Protein AF-A0A843IWW7-F1 (afdb_monomer_lite)

Foldseek 3Di:
DQDADEDDLVLLLVLLLVQCLVPQKDWALVRSQVSSQCSSPVPDPGRHHDDSLSSQQSCQVVVQWQKDFDWDWDQPDADQADPRHRHGWDFDWDADPVRDIDGAKTADPRRGQIDGNTTHHTDGMMTGGDPVSLVVVLVVVLVVLVVVLVVLVVVLVVLQVVCVVHPCNVVSVVVSVVSCCQACNPPDCNRSNNVNVCSVVVDPDGQVNPPPRDPVRNPDPDD

pLDDT: mean 83.29, std 12.6, range [39.22, 97.0]

Radius of gyration: 26.24 Å; chains: 1; bounding box: 63×47×81 Å

Secondary structure (DSSP, 8-state):
----B---HHHHHHHHHHHHHHHSEE--HHHHHHHHHHHHTTT-SS-B---HHHHHHHHHHTT-EEEEEEEEE--S---SB-TTT--B-EEEEEE-TTS-EEEEEEE-TTT--EEESSEEEEEEEEEEE-HHHHHHHHHHHHHHHHHHHHHHHHHHHHHHHHHTT-TTHHHHHHHHHHHHHHHH-SS-TTSHHHHHHHHHHT-SS-GGG-TT--GGGTT----

Structure (mmCIF, N/CA/C/O backbone):
data_AF-A0A843IWW7-F1
#
_entry.id   AF-A0A843IWW7-F1
#
loop_
_atom_site.group_PDB
_atom_site.id
_atom_site.type_symbol
_atom_site.label_atom_id
_atom_site.label_alt_id
_atom_site.label_comp_id
_atom_site.label_asym_id
_atom_site.label_entity_id
_atom_site.label_seq_id
_atom_site.pdbx_PDB_ins_code
_atom_site.Cartn_x
_atom_site.Cartn_y
_atom_site.Cartn_z
_atom_site.occupancy
_atom_site.B_iso_or_equiv
_atom_site.auth_seq_id
_atom_site.auth_comp_id
_atom_site.auth_asym_id
_atom_site.auth_atom_id
_atom_site.pdbx_PDB_model_num
ATOM 1 N N . MET A 1 1 ? -9.406 31.160 -5.723 1.00 49.69 1 MET A N 1
ATOM 2 C CA . MET A 1 1 ? -9.675 29.780 -5.273 1.00 49.69 1 MET A CA 1
ATOM 3 C C . MET A 1 1 ? -9.083 28.865 -6.319 1.00 49.69 1 MET A C 1
ATOM 5 O O . MET A 1 1 ? -9.608 28.840 -7.423 1.00 49.69 1 MET A O 1
ATOM 9 N N . GLU A 1 2 ? -7.959 28.216 -6.023 1.00 59.75 2 GLU A N 1
ATOM 10 C CA . GLU A 1 2 ? -7.418 27.185 -6.914 1.00 59.75 2 GLU A CA 1
ATOM 11 C C . GLU A 1 2 ? -8.440 26.053 -7.031 1.00 59.75 2 GLU A C 1
ATOM 13 O O . GLU A 1 2 ? -8.940 25.539 -6.025 1.00 59.75 2 GLU A O 1
ATOM 18 N N . VAL A 1 3 ? -8.814 25.733 -8.265 1.00 78.19 3 VAL A N 1
ATOM 19 C CA . VAL A 1 3 ? -9.756 24.658 -8.565 1.00 78.19 3 VAL A CA 1
ATOM 20 C C . VAL A 1 3 ? -8.981 23.355 -8.433 1.00 78.19 3 VAL A C 1
ATOM 22 O O . VAL A 1 3 ? -8.144 23.049 -9.274 1.00 78.19 3 VAL A O 1
ATOM 25 N N . TYR A 1 4 ? -9.211 22.619 -7.347 1.00 81.25 4 TYR A N 1
ATOM 26 C CA . TYR A 1 4 ? -8.632 21.291 -7.178 1.00 81.25 4 TYR A CA 1
ATOM 27 C C . TYR A 1 4 ? -9.533 20.242 -7.822 1.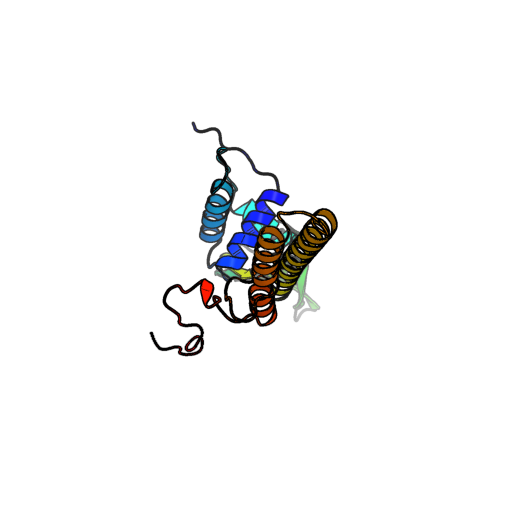00 81.25 4 TYR A C 1
ATOM 29 O O . TYR A 1 4 ? -10.762 20.345 -7.800 1.00 81.25 4 TYR A O 1
ATOM 37 N N . HIS A 1 5 ? -8.908 19.207 -8.367 1.00 86.88 5 HIS A N 1
ATOM 38 C CA . HIS A 1 5 ? -9.600 18.079 -8.962 1.00 86.88 5 HIS A CA 1
ATOM 39 C C . HIS A 1 5 ? -9.682 16.919 -7.971 1.00 86.88 5 HIS A C 1
ATOM 41 O O . HIS A 1 5 ? -8.799 16.706 -7.134 1.00 86.88 5 HIS A O 1
ATOM 47 N N . ILE A 1 6 ? -10.773 16.163 -8.064 1.00 89.62 6 ILE A N 1
ATOM 48 C CA . ILE A 1 6 ? -10.959 14.931 -7.305 1.00 89.62 6 ILE A CA 1
ATOM 49 C C . ILE A 1 6 ? -10.371 13.800 -8.160 1.00 89.62 6 ILE A C 1
ATOM 51 O O . ILE A 1 6 ? -10.910 13.538 -9.235 1.00 89.62 6 ILE A O 1
ATOM 55 N N . PRO A 1 7 ? -9.273 13.150 -7.732 1.00 90.69 7 PRO A N 1
ATOM 56 C CA . PRO A 1 7 ? -8.667 12.067 -8.501 1.00 90.69 7 PRO A CA 1
ATOM 57 C C . PRO A 1 7 ? -9.568 10.829 -8.508 1.00 90.69 7 PRO A C 1
ATOM 59 O O . PRO A 1 7 ? -10.379 10.649 -7.593 1.00 90.69 7 PRO A O 1
ATOM 62 N N . ASP A 1 8 ? -9.401 9.971 -9.512 1.00 92.81 8 ASP A N 1
ATOM 63 C CA . ASP A 1 8 ? -10.047 8.657 -9.578 1.00 92.81 8 ASP A CA 1
ATOM 64 C C . ASP A 1 8 ? -9.505 7.692 -8.505 1.00 92.81 8 ASP A C 1
ATOM 66 O O . ASP A 1 8 ? -8.380 7.850 -8.030 1.00 92.81 8 ASP A O 1
ATOM 70 N N . ASP A 1 9 ? -10.306 6.702 -8.103 1.00 93.19 9 ASP A N 1
ATOM 71 C CA . ASP A 1 9 ? -9.931 5.749 -7.052 1.00 93.19 9 ASP A CA 1
ATOM 72 C C . ASP A 1 9 ? -8.672 4.944 -7.408 1.00 93.19 9 ASP A C 1
ATOM 74 O O . ASP A 1 9 ? -7.820 4.763 -6.536 1.00 93.19 9 ASP A O 1
ATOM 78 N N . GLU A 1 10 ? -8.508 4.502 -8.661 1.00 90.94 10 GLU A N 1
ATOM 79 C CA . GLU A 1 10 ? -7.328 3.721 -9.068 1.00 90.94 10 GLU A CA 1
ATOM 80 C C . GLU A 1 10 ? -6.048 4.567 -8.997 1.00 90.94 10 GLU A C 1
ATOM 82 O O . GLU A 1 10 ? -5.034 4.123 -8.460 1.00 90.94 10 GLU A O 1
ATOM 87 N N . LEU A 1 11 ? -6.122 5.839 -9.403 1.00 91.06 11 LEU A N 1
ATOM 88 C CA . LEU A 1 11 ? -4.999 6.775 -9.289 1.00 91.06 11 LEU A CA 1
ATOM 89 C C . LEU A 1 11 ? -4.581 6.991 -7.823 1.00 91.06 11 LEU A C 1
ATOM 91 O O . LEU A 1 11 ? -3.392 7.059 -7.505 1.00 91.06 11 LEU A O 1
ATOM 95 N N . VAL A 1 12 ? -5.551 7.082 -6.909 1.00 94.75 12 VAL A N 1
ATOM 96 C CA . VAL A 1 12 ? -5.274 7.210 -5.469 1.00 94.75 12 VAL A CA 1
ATOM 97 C C . VAL A 1 12 ? -4.661 5.926 -4.908 1.00 94.75 12 VAL A C 1
ATOM 99 O O . VAL A 1 12 ? -3.735 5.999 -4.101 1.00 94.75 12 VAL A O 1
ATOM 102 N N . VAL A 1 13 ? -5.141 4.756 -5.330 1.00 93.50 13 VAL A N 1
ATOM 103 C CA . VAL A 1 13 ? -4.603 3.446 -4.924 1.00 93.50 13 VAL A CA 1
ATOM 104 C C . VAL A 1 13 ? -3.148 3.277 -5.362 1.00 93.50 13 VAL A C 1
ATOM 106 O O . VAL A 1 13 ? -2.323 2.799 -4.571 1.00 93.50 13 VAL A O 1
ATOM 109 N N . ASP A 1 14 ? -2.811 3.710 -6.574 1.00 89.56 14 ASP A N 1
ATOM 110 C CA . ASP A 1 14 ? -1.439 3.699 -7.078 1.00 89.56 14 ASP A CA 1
ATOM 111 C C . ASP A 1 14 ? -0.538 4.623 -6.252 1.00 89.56 14 ASP A C 1
ATOM 113 O O . ASP A 1 14 ? 0.517 4.195 -5.774 1.00 89.56 14 ASP A O 1
ATOM 117 N N . ALA A 1 15 ? -0.985 5.854 -5.983 1.00 92.75 15 ALA A N 1
ATOM 118 C CA . ALA A 1 15 ? -0.248 6.795 -5.142 1.00 92.75 15 ALA A CA 1
ATOM 119 C C . ALA A 1 15 ? -0.028 6.256 -3.715 1.00 92.75 15 ALA A C 1
ATOM 121 O O . ALA A 1 15 ? 1.089 6.311 -3.197 1.00 92.75 15 ALA A O 1
ATOM 122 N N . ILE A 1 16 ? -1.057 5.666 -3.090 1.00 93.62 16 ILE A N 1
ATOM 123 C CA . ILE A 1 16 ? -0.943 5.012 -1.774 1.00 93.62 16 ILE A CA 1
ATOM 124 C C . ILE A 1 16 ? 0.085 3.879 -1.820 1.00 93.62 16 ILE A C 1
ATOM 126 O O . ILE A 1 16 ? 0.927 3.775 -0.927 1.00 93.62 16 ILE A O 1
ATOM 130 N N . SER A 1 17 ? 0.042 3.040 -2.857 1.00 90.38 17 SER A N 1
ATOM 131 C CA . SER A 1 17 ? 0.969 1.914 -3.006 1.00 90.38 17 SER A CA 1
ATOM 132 C C . SER A 1 17 ? 2.417 2.396 -3.092 1.00 90.38 17 SER A C 1
ATOM 134 O O . SER A 1 17 ? 3.291 1.845 -2.424 1.00 90.38 17 SER A O 1
ATOM 136 N N . VAL A 1 18 ? 2.674 3.460 -3.858 1.00 88.56 18 VAL A N 1
ATOM 137 C CA . VAL A 1 18 ? 4.009 4.061 -3.973 1.00 88.56 18 VAL A CA 1
ATOM 138 C C . VAL A 1 18 ? 4.487 4.628 -2.636 1.00 88.56 18 VAL A C 1
ATOM 140 O O . VAL A 1 18 ? 5.635 4.393 -2.254 1.00 88.56 18 VAL A O 1
ATOM 143 N N . VAL A 1 19 ? 3.627 5.344 -1.907 1.00 92.38 19 VAL A N 1
ATOM 144 C CA . VAL A 1 19 ? 3.964 5.909 -0.592 1.00 92.38 19 VAL A CA 1
ATOM 145 C C . VAL A 1 19 ? 4.310 4.806 0.407 1.00 92.38 19 VAL A C 1
ATOM 147 O O . VAL A 1 19 ? 5.390 4.839 0.994 1.00 92.38 19 VAL A O 1
ATOM 150 N N . LEU A 1 20 ? 3.450 3.793 0.545 1.00 90.06 20 LEU A N 1
ATOM 151 C CA . LEU A 1 20 ? 3.654 2.689 1.489 1.00 90.06 20 LEU A CA 1
ATOM 152 C C . LEU A 1 20 ? 4.904 1.860 1.168 1.00 90.06 20 LEU A C 1
ATOM 154 O O . LEU A 1 20 ? 5.563 1.369 2.080 1.00 90.06 20 LEU A O 1
ATOM 158 N N . LEU A 1 21 ? 5.262 1.715 -0.113 1.00 84.38 21 LEU A N 1
ATOM 159 C CA . LEU A 1 21 ? 6.513 1.065 -0.515 1.00 84.38 21 LEU A CA 1
ATOM 160 C C . LEU A 1 21 ? 7.750 1.841 -0.060 1.00 84.38 21 LEU A C 1
ATOM 162 O O . LEU A 1 21 ? 8.752 1.225 0.299 1.00 84.38 21 LEU A O 1
ATOM 166 N N . LYS A 1 22 ? 7.697 3.177 -0.117 1.00 84.81 22 LYS A N 1
ATOM 167 C CA . LYS A 1 22 ? 8.817 4.047 0.262 1.00 84.81 22 LYS A CA 1
ATOM 168 C C . LYS A 1 22 ? 8.995 4.082 1.780 1.00 84.81 22 LYS A C 1
ATOM 170 O O . LYS A 1 22 ? 10.115 3.923 2.255 1.00 84.81 22 LYS A O 1
ATOM 175 N N . SER A 1 23 ? 7.911 4.274 2.532 1.00 85.38 23 SER A N 1
ATOM 176 C CA . SER A 1 23 ? 7.973 4.464 3.987 1.00 85.38 23 SER A CA 1
ATOM 177 C C . SER A 1 23 ? 7.946 3.162 4.793 1.00 85.38 23 SER A C 1
ATOM 179 O O . SER A 1 23 ? 8.489 3.126 5.894 1.00 85.38 23 SER A O 1
ATOM 181 N N . LYS A 1 24 ? 7.369 2.077 4.251 1.00 85.44 24 LYS A N 1
ATOM 182 C CA . LYS A 1 24 ? 7.104 0.772 4.902 1.00 85.44 24 LYS A CA 1
ATOM 183 C C . LYS A 1 24 ? 6.118 0.825 6.079 1.00 85.44 24 LYS A C 1
ATOM 185 O O . LYS A 1 24 ? 5.249 -0.042 6.159 1.00 85.44 24 LYS A O 1
ATOM 190 N N . SER A 1 25 ? 6.231 1.827 6.948 1.00 90.50 25 SER A N 1
ATOM 191 C CA . SER A 1 25 ? 5.266 2.188 7.991 1.00 90.50 25 SER A CA 1
ATOM 192 C C . SER A 1 25 ? 4.933 3.678 7.899 1.00 90.50 25 SER A C 1
ATOM 194 O O . SER A 1 25 ? 5.780 4.482 7.508 1.00 90.50 25 SER A O 1
ATOM 196 N N . VAL A 1 26 ? 3.703 4.051 8.248 1.00 94.81 26 VAL A N 1
ATOM 197 C CA . VAL A 1 26 ? 3.276 5.444 8.427 1.00 94.81 26 VAL A CA 1
ATOM 198 C C . VAL A 1 26 ? 2.504 5.556 9.734 1.00 94.81 26 VAL A C 1
ATOM 200 O O . VAL A 1 26 ? 1.525 4.841 9.943 1.00 94.81 26 VAL A O 1
ATOM 203 N N . GLU A 1 27 ? 2.922 6.469 10.607 1.00 92.75 27 GLU A N 1
ATOM 204 C CA . GLU A 1 27 ? 2.489 6.514 12.008 1.00 92.75 27 GLU A CA 1
ATOM 205 C C . GLU A 1 27 ? 1.217 7.337 12.230 1.00 92.75 27 GLU A C 1
ATOM 207 O O . GLU A 1 27 ? 0.710 7.423 13.348 1.00 92.75 27 GLU A O 1
ATOM 212 N N . SER A 1 28 ? 0.684 7.986 11.195 1.00 94.69 28 SER A N 1
ATOM 213 C CA . SER A 1 28 ? -0.590 8.684 11.322 1.00 94.69 28 SER A CA 1
ATOM 214 C C . SER A 1 28 ? -1.386 8.752 10.026 1.00 94.69 28 SER A C 1
ATOM 216 O O . SER A 1 28 ? -0.860 8.759 8.913 1.00 94.69 28 SER A O 1
ATOM 218 N N . GLN A 1 29 ? -2.702 8.894 10.185 1.00 94.81 29 GLN A N 1
ATOM 219 C CA . GLN A 1 29 ? -3.622 9.178 9.086 1.00 94.81 29 GLN A CA 1
ATOM 220 C C . GLN A 1 29 ? -3.247 10.443 8.310 1.00 94.81 29 GLN A C 1
ATOM 222 O O . GLN A 1 29 ? -3.334 10.470 7.078 1.00 94.81 29 GLN A O 1
ATOM 227 N N . ARG A 1 30 ? -2.887 11.497 9.042 1.00 95.75 30 ARG A N 1
ATOM 228 C CA . ARG A 1 30 ? -2.570 12.799 8.469 1.00 95.75 30 ARG A CA 1
ATOM 229 C C . ARG A 1 30 ? -1.312 12.710 7.616 1.00 95.75 30 ARG A C 1
ATOM 231 O O . ARG A 1 30 ? -1.351 13.088 6.452 1.00 95.75 30 ARG A O 1
ATOM 238 N N . GLU A 1 31 ? -0.257 12.117 8.166 1.00 95.94 31 GLU A N 1
ATOM 239 C CA . GLU A 1 31 ? 1.008 11.890 7.465 1.00 95.94 31 GLU A CA 1
ATOM 240 C C . GLU A 1 31 ? 0.803 11.078 6.182 1.00 95.94 31 GLU A C 1
ATOM 242 O O . GLU A 1 31 ? 1.241 11.499 5.113 1.00 95.94 31 GLU A O 1
ATOM 247 N N . LEU A 1 32 ? 0.052 9.969 6.242 1.00 96.44 32 LEU A N 1
ATOM 248 C CA . LEU A 1 32 ? -0.239 9.172 5.046 1.00 96.44 32 LEU A CA 1
ATOM 249 C C . LEU A 1 32 ? -0.940 10.014 3.974 1.00 96.44 32 LEU A C 1
ATOM 251 O O . LEU A 1 32 ? -0.632 9.913 2.791 1.00 96.44 32 LEU A O 1
ATOM 255 N N . THR A 1 33 ? -1.876 10.863 4.385 1.00 97.00 33 THR A N 1
ATOM 256 C CA . THR A 1 33 ? -2.656 11.700 3.466 1.00 97.00 33 THR A CA 1
ATOM 257 C C . THR A 1 33 ? -1.811 12.817 2.856 1.00 97.00 33 THR A C 1
ATOM 259 O O . THR A 1 33 ? -1.955 13.117 1.672 1.00 97.00 33 THR A O 1
ATOM 262 N N . GLU A 1 34 ? -0.915 13.422 3.632 1.00 96.06 34 GLU A N 1
ATOM 263 C CA . GLU A 1 34 ? 0.038 14.428 3.154 1.00 96.06 34 GLU A CA 1
ATOM 264 C C . GLU A 1 34 ? 1.000 13.821 2.123 1.00 96.06 34 GLU A C 1
ATOM 266 O O . GLU A 1 34 ? 1.155 14.373 1.034 1.00 96.06 34 GLU A O 1
ATOM 271 N N . LEU A 1 35 ? 1.553 12.636 2.405 1.00 96.06 35 LEU A N 1
ATOM 272 C CA . LEU A 1 35 ? 2.427 11.911 1.479 1.00 96.06 35 LEU A CA 1
ATOM 273 C C . LEU A 1 35 ? 1.705 11.498 0.189 1.00 96.06 35 LEU A C 1
ATOM 275 O O . LEU A 1 35 ? 2.264 11.631 -0.897 1.00 96.06 35 LEU A O 1
ATOM 279 N N . VAL A 1 36 ? 0.458 11.030 0.284 1.00 96.00 36 VAL A N 1
ATOM 280 C CA . VAL A 1 36 ? -0.350 10.658 -0.891 1.00 96.00 36 VAL A CA 1
ATOM 281 C C . VAL A 1 36 ? -0.663 11.877 -1.752 1.00 96.00 36 VAL A C 1
ATOM 283 O O . VAL A 1 36 ? -0.518 11.814 -2.969 1.00 96.00 36 VAL A O 1
ATOM 286 N N . ASN A 1 37 ? -1.049 13.003 -1.145 1.00 94.94 37 ASN A N 1
ATOM 287 C CA . ASN A 1 37 ? -1.272 14.238 -1.895 1.00 94.94 37 ASN A CA 1
ATOM 288 C C . ASN A 1 37 ? 0.026 14.742 -2.546 1.00 94.94 37 ASN A C 1
ATOM 290 O O . ASN A 1 37 ? -0.016 15.208 -3.682 1.00 94.94 37 ASN A O 1
ATOM 294 N N . LEU A 1 38 ? 1.177 14.614 -1.878 1.00 94.12 38 LEU A N 1
ATOM 295 C CA . LEU A 1 38 ? 2.472 14.949 -2.474 1.00 94.12 38 LEU A CA 1
ATOM 296 C C . LEU A 1 38 ? 2.782 14.061 -3.689 1.00 94.12 38 LEU A C 1
ATOM 298 O O . LEU A 1 38 ? 3.234 14.566 -4.713 1.00 94.12 38 LEU A O 1
ATOM 302 N N . GLU A 1 39 ? 2.523 12.754 -3.596 1.00 93.00 39 GLU A N 1
ATOM 303 C CA . GLU A 1 39 ? 2.767 11.818 -4.698 1.00 93.00 39 GLU A CA 1
ATOM 304 C C . GLU A 1 39 ? 1.839 12.082 -5.895 1.00 93.00 39 GLU A C 1
ATOM 306 O O . GLU A 1 39 ? 2.312 12.121 -7.028 1.00 93.00 39 GLU A O 1
ATOM 311 N N . LEU A 1 40 ? 0.548 12.347 -5.661 1.00 92.56 40 LEU A N 1
ATOM 312 C CA . LEU A 1 40 ? -0.429 12.656 -6.720 1.00 92.56 40 LEU A CA 1
ATOM 313 C C . LEU A 1 40 ? -0.064 13.909 -7.532 1.00 92.56 40 LEU A C 1
ATOM 315 O O . LEU A 1 40 ? -0.335 13.979 -8.732 1.00 92.56 40 LEU A O 1
ATOM 319 N N . ASN A 1 41 ? 0.553 14.893 -6.878 1.00 91.69 41 ASN A N 1
ATOM 320 C CA . ASN A 1 41 ? 0.919 16.173 -7.483 1.00 91.69 41 ASN A CA 1
ATOM 321 C C . ASN A 1 41 ? 2.375 16.219 -7.977 1.00 91.69 41 ASN A C 1
ATOM 323 O O . ASN A 1 41 ? 2.826 17.255 -8.452 1.00 91.69 41 ASN A O 1
ATOM 327 N N . ARG A 1 42 ? 3.133 15.118 -7.878 1.00 87.31 42 ARG A N 1
ATOM 328 C CA . ARG A 1 42 ? 4.565 15.106 -8.215 1.00 87.31 42 ARG A CA 1
ATOM 329 C C . ARG A 1 42 ? 4.842 15.351 -9.703 1.00 87.31 42 ARG A C 1
ATOM 331 O O . ARG A 1 42 ? 5.822 16.011 -10.018 1.00 87.31 42 ARG A O 1
ATOM 338 N N . ASN A 1 43 ? 4.009 14.806 -10.590 1.00 79.00 43 ASN A N 1
ATOM 339 C CA . ASN A 1 43 ? 4.209 14.833 -12.047 1.00 79.00 43 ASN A CA 1
ATOM 340 C C . ASN A 1 43 ? 2.942 15.279 -12.800 1.00 79.00 43 ASN A C 1
ATOM 342 O O . ASN A 1 43 ? 2.701 14.835 -13.922 1.00 79.00 43 ASN A O 1
ATOM 346 N N . THR A 1 44 ? 2.107 16.105 -12.169 1.00 79.38 44 THR A N 1
ATOM 347 C CA . THR A 1 44 ? 0.816 16.513 -12.731 1.00 79.38 44 THR A CA 1
ATOM 348 C C . THR A 1 44 ? 0.673 18.026 -12.641 1.00 79.38 44 THR A C 1
ATOM 350 O O . THR A 1 44 ? 0.810 18.587 -11.559 1.00 79.38 44 THR A O 1
ATOM 353 N N . ASP A 1 45 ? 0.313 18.672 -13.750 1.00 78.44 45 ASP A N 1
ATOM 354 C CA . ASP A 1 45 ? -0.016 20.107 -13.774 1.00 78.44 45 ASP A CA 1
ATOM 355 C C . ASP A 1 45 ? -1.375 20.417 -13.117 1.00 78.44 45 ASP A C 1
ATOM 357 O O . ASP A 1 45 ? -1.704 21.567 -12.829 1.00 78.44 45 ASP A O 1
ATOM 361 N N . VAL A 1 46 ? -2.185 19.381 -12.882 1.00 83.88 46 VAL A N 1
ATOM 362 C CA . VAL A 1 46 ? -3.518 19.476 -12.289 1.00 83.88 46 VAL A CA 1
ATOM 363 C C . VAL A 1 46 ? -3.427 19.245 -10.775 1.00 83.88 46 VAL A C 1
ATOM 365 O O . VAL A 1 46 ? -3.019 18.156 -10.366 1.00 83.88 46 VAL A O 1
ATOM 368 N N . PRO A 1 47 ? -3.853 20.208 -9.932 1.00 88.19 47 PRO A N 1
ATOM 369 C CA . PRO A 1 47 ? -3.796 20.053 -8.485 1.00 88.19 47 PRO A CA 1
ATOM 370 C C . PRO A 1 47 ? -4.865 19.066 -7.999 1.00 88.19 47 PRO A C 1
ATOM 372 O O . PRO A 1 47 ? -6.068 19.343 -8.041 1.00 88.19 47 PRO A O 1
ATOM 375 N N . TYR A 1 48 ? -4.429 17.916 -7.494 1.00 92.50 48 TYR A N 1
ATOM 376 C CA . TYR A 1 48 ? -5.286 16.916 -6.864 1.00 92.50 48 TYR A CA 1
ATOM 377 C C . TYR A 1 48 ? -5.325 17.073 -5.347 1.00 92.50 48 TYR A C 1
ATOM 379 O O . TYR A 1 48 ? -4.322 17.394 -4.704 1.00 92.50 48 TYR A O 1
ATOM 387 N N . LYS A 1 49 ? -6.488 16.769 -4.758 1.00 93.56 49 LYS A N 1
ATOM 388 C CA . LYS A 1 49 ? -6.648 16.691 -3.304 1.00 93.56 49 LYS A CA 1
ATOM 389 C C . LYS A 1 49 ? -7.524 15.516 -2.893 1.00 93.56 49 LYS A C 1
ATOM 391 O O . LYS A 1 49 ? -8.629 15.333 -3.403 1.00 93.56 49 LYS A O 1
ATOM 396 N N . VAL A 1 50 ? -7.051 14.750 -1.915 1.00 95.00 50 VAL A N 1
ATOM 397 C CA . VAL A 1 50 ? -7.770 13.617 -1.322 1.00 95.00 50 VAL A CA 1
ATOM 398 C C . VAL A 1 50 ? -7.950 13.835 0.176 1.00 95.00 50 VAL A C 1
ATOM 400 O O . VAL A 1 50 ? -7.070 14.359 0.860 1.00 95.00 50 VAL A O 1
ATOM 403 N N . SER A 1 51 ? -9.117 13.436 0.687 1.00 95.12 51 SER A N 1
ATOM 404 C CA . SER A 1 51 ? -9.427 13.475 2.113 1.00 95.12 51 SER A CA 1
ATOM 405 C C . SER A 1 51 ? -8.824 12.288 2.863 1.00 95.12 51 SER A C 1
ATOM 407 O O . SER A 1 51 ? -8.726 11.179 2.336 1.00 95.12 51 SER A O 1
ATOM 409 N N . GLU A 1 52 ? -8.519 12.496 4.142 1.00 94.75 52 GLU A N 1
ATOM 410 C CA . GLU A 1 52 ? -8.021 11.442 5.031 1.00 94.75 52 GLU A CA 1
ATOM 411 C C . GLU A 1 52 ? -8.937 10.211 5.053 1.00 94.75 52 GLU A C 1
ATOM 413 O O . GLU A 1 52 ? -8.482 9.074 4.949 1.00 94.75 52 GLU A O 1
ATOM 418 N N . TYR A 1 53 ? -10.254 10.428 5.128 1.00 93.25 53 TYR A N 1
ATOM 419 C CA . TYR A 1 53 ? -11.229 9.340 5.108 1.00 93.25 53 TYR A CA 1
ATOM 420 C C . TYR A 1 53 ? -11.116 8.486 3.839 1.00 93.25 53 TYR A C 1
ATOM 422 O O . TYR A 1 53 ? -11.115 7.259 3.938 1.00 93.25 53 TYR A O 1
ATOM 430 N N . ARG A 1 54 ? -10.987 9.110 2.658 1.00 94.81 54 ARG A N 1
ATOM 431 C CA . ARG A 1 54 ? -10.894 8.386 1.382 1.00 94.81 54 ARG A CA 1
ATOM 432 C C . ARG A 1 54 ? -9.585 7.609 1.281 1.00 94.81 54 ARG A C 1
ATOM 434 O O . ARG A 1 54 ? -9.630 6.439 0.914 1.00 94.81 54 ARG A O 1
ATOM 441 N N . VAL A 1 55 ? -8.462 8.206 1.696 1.00 95.94 55 VAL A N 1
ATOM 442 C CA . VAL A 1 55 ? -7.171 7.500 1.790 1.00 95.94 55 VAL A CA 1
ATOM 443 C C . VAL A 1 55 ? -7.295 6.285 2.707 1.00 95.94 55 VAL A C 1
ATOM 445 O O . VAL A 1 55 ? -6.963 5.176 2.303 1.00 95.94 55 VAL A O 1
ATOM 448 N N . ARG A 1 56 ? -7.833 6.457 3.922 1.00 94.75 56 ARG A N 1
ATOM 449 C CA . ARG A 1 56 ? -8.010 5.351 4.877 1.00 94.75 56 ARG A CA 1
ATOM 450 C C . ARG A 1 56 ? -8.868 4.237 4.301 1.00 94.75 56 ARG A C 1
ATOM 452 O O . ARG A 1 56 ? -8.498 3.069 4.373 1.00 94.75 56 ARG A O 1
ATOM 459 N N . LYS A 1 57 ? -10.022 4.607 3.750 1.00 93.62 57 LYS A N 1
ATOM 460 C CA . LYS A 1 57 ? -11.002 3.667 3.221 1.00 93.62 57 LYS A CA 1
ATOM 461 C C . LYS A 1 57 ? -10.405 2.842 2.084 1.00 93.62 57 LYS A C 1
ATOM 463 O O . LYS A 1 57 ? -10.441 1.622 2.172 1.00 93.62 57 LYS A O 1
ATOM 468 N N . LEU A 1 58 ? -9.785 3.486 1.092 1.00 94.81 58 LEU A N 1
ATOM 469 C CA . LEU A 1 58 ? -9.154 2.795 -0.037 1.00 94.81 58 LEU A CA 1
ATOM 470 C C . LEU A 1 58 ? -7.996 1.898 0.409 1.00 94.81 58 LEU A C 1
ATOM 472 O O . LEU A 1 58 ? -7.909 0.758 -0.042 1.00 94.81 58 LEU A O 1
ATOM 476 N N . THR A 1 59 ? -7.162 2.360 1.346 1.00 93.94 59 THR A N 1
ATOM 477 C CA . THR A 1 59 ? -6.070 1.553 1.914 1.00 93.94 59 THR A CA 1
ATOM 478 C C . THR A 1 59 ? -6.579 0.252 2.535 1.00 93.94 59 THR A C 1
ATOM 480 O O . THR A 1 59 ? -5.979 -0.803 2.321 1.00 93.94 59 THR A O 1
ATOM 483 N N . ILE A 1 60 ? -7.686 0.306 3.284 1.00 92.56 60 ILE A N 1
ATOM 484 C CA . ILE A 1 60 ? -8.272 -0.869 3.941 1.00 92.56 60 ILE A CA 1
ATOM 485 C C . ILE A 1 60 ? -9.034 -1.734 2.927 1.00 92.56 60 ILE A C 1
ATOM 487 O O . ILE A 1 60 ? -8.791 -2.936 2.870 1.00 92.56 60 ILE A O 1
ATOM 491 N N . ASP A 1 61 ? -9.925 -1.142 2.124 1.00 91.75 61 ASP A N 1
ATOM 492 C CA . ASP A 1 61 ? -10.790 -1.855 1.168 1.00 91.75 61 ASP A CA 1
ATOM 493 C C . ASP A 1 61 ? -9.970 -2.605 0.107 1.00 91.75 61 ASP A C 1
ATOM 495 O O . ASP A 1 61 ? -10.300 -3.735 -0.248 1.00 91.75 61 ASP A O 1
ATOM 499 N N . ARG A 1 62 ? -8.867 -2.014 -0.372 1.00 90.75 62 ARG A N 1
ATOM 500 C CA . ARG A 1 62 ? -7.937 -2.666 -1.313 1.00 90.75 62 ARG A CA 1
ATOM 501 C C . ARG A 1 62 ? -6.848 -3.480 -0.612 1.00 90.75 62 ARG A C 1
ATOM 503 O O . ARG A 1 62 ? -5.994 -4.067 -1.270 1.00 90.75 62 ARG A O 1
ATOM 510 N N . GLY A 1 63 ? -6.862 -3.522 0.720 1.00 89.56 63 GLY A N 1
ATOM 511 C CA . GLY A 1 63 ? -5.950 -4.325 1.522 1.00 89.56 63 GLY A CA 1
ATOM 512 C C . GLY A 1 63 ? -4.473 -3.949 1.382 1.00 89.56 63 GLY A C 1
ATOM 513 O O . GLY A 1 63 ? -3.636 -4.826 1.590 1.00 89.56 63 GLY A O 1
ATOM 514 N N . LEU A 1 64 ? -4.159 -2.689 1.064 1.00 89.31 64 LEU A N 1
ATOM 515 C CA . LEU A 1 64 ? -2.806 -2.199 0.758 1.00 89.31 64 LEU A CA 1
ATOM 516 C C . LEU A 1 64 ? -1.888 -2.178 1.990 1.00 89.31 64 LEU A C 1
ATOM 518 O O . LEU A 1 64 ? -0.688 -2.422 1.874 1.00 89.31 64 LEU A O 1
ATOM 522 N N . ALA A 1 65 ? -2.460 -1.936 3.172 1.00 91.56 65 ALA A N 1
ATOM 523 C CA . ALA A 1 65 ? -1.748 -1.925 4.447 1.00 91.56 65 ALA A CA 1
ATOM 524 C C . ALA A 1 65 ? -2.487 -2.744 5.513 1.00 91.56 65 ALA A C 1
ATOM 526 O O . ALA A 1 65 ? -3.709 -2.916 5.465 1.00 91.56 65 ALA A O 1
ATOM 527 N N . ALA A 1 66 ? -1.735 -3.262 6.479 1.00 91.19 66 ALA A N 1
ATOM 528 C CA . ALA A 1 66 ? -2.255 -3.643 7.780 1.00 91.19 66 ALA A CA 1
ATOM 529 C C . ALA A 1 66 ? -2.469 -2.370 8.607 1.00 91.19 66 ALA A C 1
ATOM 531 O O . ALA A 1 66 ? -1.621 -1.478 8.612 1.00 91.19 66 ALA A O 1
ATOM 532 N N . LEU A 1 67 ? -3.621 -2.287 9.268 1.00 93.44 67 LEU A N 1
ATOM 533 C CA . LEU A 1 67 ? -3.990 -1.147 10.091 1.00 93.44 67 LEU A CA 1
ATOM 534 C C . LEU A 1 67 ? -3.873 -1.525 11.564 1.00 93.44 67 LEU A C 1
ATOM 536 O O . LEU A 1 67 ? -4.560 -2.436 12.028 1.00 93.44 67 LEU A O 1
ATOM 540 N N . GLU A 1 68 ? -3.057 -0.778 12.290 1.00 93.38 68 GLU A N 1
ATOM 541 C CA . GLU A 1 68 ? -3.020 -0.782 13.745 1.00 93.38 68 GLU A CA 1
ATOM 542 C C . GLU A 1 68 ? -3.794 0.429 14.263 1.00 93.38 68 GLU A C 1
ATOM 544 O O . GLU A 1 68 ? -3.713 1.531 13.711 1.00 93.38 68 GLU A O 1
ATOM 549 N N . ILE A 1 69 ? -4.615 0.200 15.286 1.00 93.44 69 ILE A N 1
ATOM 550 C CA . ILE A 1 69 ? -5.521 1.203 15.838 1.00 93.44 69 ILE A CA 1
ATOM 551 C C . ILE A 1 69 ? -5.228 1.310 17.324 1.00 93.44 69 ILE A C 1
ATOM 553 O O . ILE A 1 69 ? -5.446 0.346 18.060 1.00 93.44 69 ILE A O 1
ATOM 557 N N . ASP A 1 70 ? -4.811 2.495 17.751 1.00 91.25 70 ASP A N 1
ATOM 558 C CA . ASP A 1 70 ? -4.785 2.832 19.166 1.00 91.25 70 ASP A CA 1
ATOM 559 C C . ASP A 1 70 ? -6.142 3.383 19.582 1.00 91.25 70 ASP A C 1
ATOM 561 O O . ASP A 1 70 ? -6.818 4.098 18.831 1.00 91.25 70 ASP A O 1
ATOM 565 N N . TYR A 1 71 ? -6.533 3.063 20.810 1.00 90.00 71 TYR A N 1
ATOM 566 C CA . TYR A 1 71 ? -7.824 3.439 21.361 1.00 90.00 71 TYR A CA 1
ATOM 567 C C . TYR A 1 71 ? -7.643 4.389 22.534 1.00 90.00 71 TYR A C 1
ATOM 569 O O . TYR A 1 71 ? -6.765 4.216 23.379 1.00 90.00 71 TYR A O 1
ATOM 577 N N . ARG A 1 72 ? -8.531 5.378 22.627 1.00 87.38 72 ARG A N 1
ATOM 578 C CA . ARG A 1 72 ? -8.720 6.157 23.851 1.00 87.38 72 ARG A CA 1
ATOM 579 C C . ARG A 1 72 ? -9.937 5.657 24.615 1.00 87.38 72 ARG A C 1
ATOM 581 O O . ARG A 1 72 ? -10.916 5.174 24.030 1.00 87.38 72 ARG A O 1
ATOM 588 N N . ARG A 1 73 ? -9.890 5.840 25.934 1.00 85.69 73 ARG A N 1
ATOM 589 C CA . ARG A 1 73 ? -11.017 5.506 26.799 1.00 85.69 73 ARG A CA 1
ATOM 590 C C . ARG A 1 73 ? -12.228 6.374 26.480 1.00 85.69 73 ARG A C 1
ATOM 592 O O . ARG A 1 73 ? -12.101 7.578 26.264 1.00 85.69 73 ARG A O 1
ATOM 599 N N . SER A 1 74 ? -13.396 5.749 26.467 1.00 79.31 74 SER A N 1
ATOM 600 C CA . SER A 1 74 ? -14.683 6.416 26.297 1.00 79.31 74 SER A CA 1
ATOM 601 C C . SER A 1 74 ? -15.762 5.660 27.055 1.00 79.31 74 SER A C 1
ATOM 603 O O . SER A 1 74 ? -15.710 4.437 27.150 1.00 79.31 74 SER A O 1
ATOM 605 N N . TYR A 1 75 ? -16.753 6.399 27.549 1.00 72.00 75 TYR A N 1
ATOM 606 C CA . TYR A 1 75 ? -17.945 5.859 28.205 1.00 72.00 75 TYR A CA 1
ATOM 607 C C . TYR A 1 75 ? -19.202 6.009 27.333 1.00 72.00 75 TYR A C 1
ATOM 609 O O . TYR A 1 75 ? -20.312 5.781 27.799 1.00 72.00 75 TYR A O 1
ATOM 617 N N . SER A 1 76 ? -19.046 6.385 26.057 1.00 70.50 76 SER A N 1
ATOM 618 C CA . SER A 1 76 ? -20.145 6.684 25.125 1.00 70.50 76 SER A CA 1
ATOM 619 C C . SER A 1 76 ? -20.879 5.448 24.572 1.00 70.50 76 SER A C 1
ATOM 621 O O . SER A 1 76 ? -21.527 5.541 23.534 1.00 70.50 76 SER A O 1
ATOM 623 N N . GLY A 1 77 ? -20.761 4.286 25.223 1.00 75.69 77 GLY A N 1
ATOM 624 C CA . GLY A 1 77 ? -21.319 3.021 24.739 1.00 75.69 77 GLY A CA 1
ATOM 625 C C . GLY A 1 77 ? -20.600 2.443 23.509 1.00 75.69 77 GLY A C 1
ATOM 626 O O . GLY A 1 77 ? -19.574 2.956 23.051 1.00 75.69 77 GLY A O 1
ATOM 627 N N . LEU A 1 78 ? -21.133 1.328 22.997 1.00 82.81 78 LEU A N 1
ATOM 628 C CA . LEU A 1 78 ? -20.608 0.622 21.825 1.00 82.81 78 LEU A CA 1
ATOM 629 C C . LEU A 1 78 ? -21.237 1.186 20.539 1.00 82.81 78 LEU A C 1
ATOM 631 O O . LEU A 1 78 ? -22.464 1.185 20.436 1.00 82.81 78 LEU A O 1
ATOM 635 N N . PRO A 1 79 ? -20.444 1.605 19.535 1.00 86.06 79 PRO A N 1
ATOM 636 C CA . PRO A 1 79 ? -20.993 2.156 18.300 1.00 86.06 79 PRO A CA 1
ATOM 637 C C . PRO A 1 79 ? -21.794 1.112 17.508 1.00 86.06 79 PRO A C 1
ATOM 639 O O . PRO A 1 79 ? -21.608 -0.099 17.659 1.00 86.06 79 PRO A O 1
ATOM 642 N N . GLU A 1 80 ? -22.705 1.570 16.653 1.00 84.88 80 GLU A N 1
ATOM 643 C CA . GLU A 1 80 ? -23.450 0.696 15.735 1.00 84.88 80 GLU A CA 1
ATOM 644 C C . GLU A 1 80 ? -22.637 0.373 14.479 1.00 84.88 80 GLU A C 1
ATOM 646 O O . GLU A 1 80 ? -22.536 -0.787 14.079 1.00 84.88 80 GLU A O 1
ATOM 651 N N . THR A 1 81 ? -21.986 1.389 13.913 1.00 90.62 81 THR A N 1
ATOM 652 C CA . THR A 1 81 ? -21.132 1.285 12.727 1.00 90.62 81 THR A CA 1
ATOM 653 C C . THR A 1 81 ? -19.664 1.480 13.077 1.00 90.62 81 THR A C 1
ATOM 655 O O . THR A 1 81 ? -19.316 2.230 13.988 1.00 90.62 81 THR A O 1
ATOM 658 N N . CYS A 1 82 ? -18.774 0.862 12.307 1.00 90.31 82 CYS A N 1
ATOM 659 C CA . CYS A 1 82 ? -17.339 1.023 12.469 1.00 90.31 82 CYS A CA 1
ATOM 660 C C . CYS A 1 82 ? -16.909 2.476 12.173 1.00 90.31 82 CYS A C 1
ATOM 662 O O . CYS A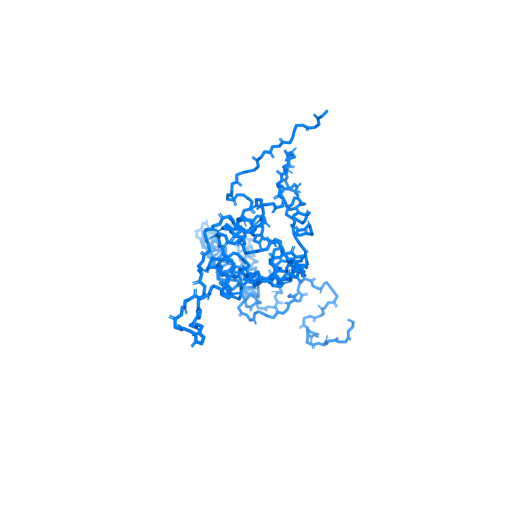 1 82 ? -17.050 2.920 11.033 1.00 90.31 82 CYS A O 1
ATOM 664 N N . PRO A 1 83 ? -16.298 3.206 13.125 1.00 88.88 83 PRO A N 1
ATOM 665 C CA . PRO A 1 83 ? -15.833 4.579 12.895 1.00 88.88 83 PRO A CA 1
ATOM 666 C C . PRO A 1 83 ? -14.634 4.660 11.931 1.00 88.88 83 PRO A C 1
ATOM 668 O O . PRO A 1 83 ? -14.297 5.732 11.431 1.00 88.88 83 PRO A O 1
ATOM 671 N N . VAL A 1 84 ? -13.978 3.529 11.664 1.00 90.12 84 VAL A N 1
ATOM 672 C CA . VAL A 1 84 ? -12.769 3.459 10.836 1.00 90.12 84 VAL A CA 1
ATOM 673 C C . VAL A 1 84 ? -13.117 3.310 9.355 1.00 90.12 84 VAL A C 1
ATOM 675 O O . VAL A 1 84 ? -12.627 4.094 8.541 1.00 90.12 84 VAL A O 1
ATOM 678 N N . CYS A 1 85 ? -13.969 2.333 9.013 1.00 89.25 85 CYS A N 1
ATOM 679 C CA . CYS A 1 85 ? -14.327 1.994 7.628 1.00 89.25 85 CYS A CA 1
ATOM 680 C C . CYS A 1 85 ? -15.820 2.161 7.288 1.00 89.25 85 CYS A C 1
ATOM 682 O O . CYS A 1 85 ? -16.193 2.045 6.124 1.00 89.25 85 CYS A O 1
ATOM 684 N N . GLY A 1 86 ? -16.683 2.435 8.270 1.00 88.31 86 GLY A N 1
ATOM 685 C CA . GLY A 1 86 ? -18.124 2.635 8.071 1.00 88.31 86 GLY A CA 1
ATOM 686 C C . GLY A 1 86 ? -18.961 1.357 7.933 1.00 88.31 86 GLY A C 1
ATOM 687 O O . GLY A 1 86 ? -20.174 1.453 7.788 1.00 88.31 86 GLY A O 1
ATOM 688 N N . ARG A 1 87 ? -18.355 0.163 7.981 1.00 90.00 87 ARG A N 1
ATOM 689 C CA . ARG A 1 87 ? -19.084 -1.119 7.904 1.00 90.00 87 ARG A CA 1
ATOM 690 C C . ARG A 1 87 ? -19.759 -1.486 9.229 1.00 90.00 87 ARG A C 1
ATOM 692 O O . ARG A 1 87 ? -19.416 -0.943 10.279 1.00 90.00 87 ARG A O 1
ATOM 699 N N . GLY A 1 88 ? -20.698 -2.430 9.177 1.00 91.25 88 GLY A N 1
ATOM 700 C CA . GLY A 1 88 ? -21.332 -3.001 10.368 1.00 91.25 88 GLY A CA 1
ATOM 701 C C . GLY A 1 88 ? -20.331 -3.692 11.300 1.00 91.25 88 GLY A C 1
ATOM 702 O O . GLY A 1 88 ? -19.238 -4.087 10.882 1.00 91.25 88 GLY A O 1
ATOM 703 N N . LEU A 1 89 ? -20.707 -3.804 12.573 1.00 92.81 89 LEU A N 1
ATOM 704 C CA . LEU A 1 89 ? -19.902 -4.436 13.614 1.00 92.81 89 LEU A CA 1
ATOM 705 C C . LEU A 1 89 ? -20.544 -5.740 14.086 1.00 92.81 89 LEU A C 1
ATOM 707 O O . LEU A 1 89 ? -21.744 -5.788 14.353 1.00 92.81 89 LEU A O 1
ATOM 711 N N . GLU A 1 90 ? -19.724 -6.770 14.261 1.00 92.38 90 GLU A N 1
ATOM 712 C CA . GLU A 1 90 ? -20.127 -8.019 14.893 1.00 92.38 90 GLU A CA 1
ATOM 713 C C . GLU A 1 90 ? -20.119 -7.851 16.416 1.00 92.38 90 GLU A C 1
ATOM 715 O O . GLU A 1 90 ? -19.167 -7.308 16.987 1.00 92.38 90 GLU A O 1
ATOM 720 N N . SER A 1 91 ? -21.185 -8.302 17.078 1.00 91.75 91 SER A N 1
ATOM 721 C CA . SER A 1 91 ? -21.316 -8.230 18.535 1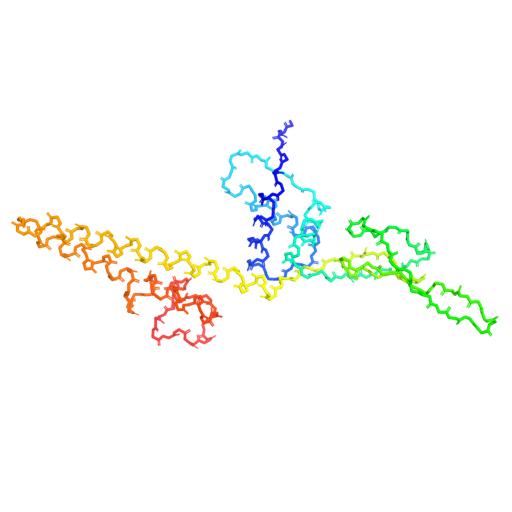.00 91.75 91 SER A CA 1
ATOM 722 C C . SER A 1 91 ? -20.821 -9.515 19.184 1.00 91.75 91 SER A C 1
ATOM 724 O O . SER A 1 91 ? -21.336 -10.594 18.914 1.00 91.75 91 SER A O 1
ATOM 726 N N . ILE A 1 92 ? -19.855 -9.381 20.085 1.00 89.69 92 ILE A N 1
ATOM 727 C CA . ILE A 1 92 ? -19.338 -10.466 20.913 1.00 89.69 92 ILE A CA 1
ATOM 728 C C . ILE A 1 92 ? -20.080 -10.423 22.245 1.00 89.69 92 ILE A C 1
ATOM 730 O O . ILE A 1 92 ? -19.983 -9.451 23.006 1.00 89.69 92 ILE A O 1
ATOM 734 N N . THR A 1 93 ? -20.834 -11.482 22.512 1.00 90.88 93 THR A N 1
ATOM 735 C CA . THR A 1 93 ? -21.663 -11.630 23.707 1.00 90.88 93 THR A CA 1
ATOM 736 C C . THR A 1 93 ? -21.072 -12.658 24.661 1.00 90.88 93 THR A C 1
ATOM 738 O O . THR A 1 93 ? -20.288 -13.521 24.272 1.00 90.88 93 THR A O 1
ATOM 741 N N . ASN A 1 94 ? -21.442 -12.554 25.933 1.00 87.75 94 ASN A N 1
ATOM 742 C CA . ASN A 1 94 ? -21.173 -13.576 26.933 1.00 87.75 94 ASN A CA 1
ATOM 743 C C . ASN A 1 94 ? -22.416 -13.802 27.786 1.00 87.75 94 ASN A C 1
ATOM 745 O O . ASN A 1 94 ? -23.275 -12.923 27.902 1.00 87.75 94 ASN A O 1
ATOM 749 N N . SER A 1 95 ? -22.487 -14.986 28.379 1.00 87.75 95 SER A N 1
ATOM 750 C CA . SER A 1 95 ? -23.562 -15.356 29.287 1.00 87.75 95 SER A CA 1
ATOM 751 C C . SER A 1 95 ? -23.340 -14.697 30.648 1.00 87.75 95 SER A C 1
ATOM 753 O O . SER A 1 95 ? -22.224 -14.684 31.171 1.00 87.75 95 SER A O 1
ATOM 755 N N . THR A 1 96 ? -24.392 -14.118 31.217 1.00 85.69 96 THR A N 1
ATOM 756 C CA . THR A 1 96 ? -24.387 -13.580 32.577 1.00 85.69 96 THR A CA 1
ATOM 757 C C . THR A 1 96 ? -24.623 -14.706 33.584 1.00 85.69 96 THR A C 1
ATOM 759 O O . THR A 1 96 ? -25.126 -15.773 33.236 1.00 85.69 96 THR A O 1
ATOM 762 N N . LEU A 1 97 ? -24.281 -14.466 34.854 1.00 83.50 97 LEU A N 1
ATOM 763 C CA . LEU A 1 97 ? -24.511 -15.431 35.941 1.00 83.50 97 LEU A CA 1
ATOM 764 C C . LEU A 1 97 ? -26.000 -15.792 36.118 1.00 83.50 97 LEU A C 1
ATOM 766 O O . LEU A 1 97 ? -26.311 -16.858 36.633 1.00 83.50 97 LEU A O 1
ATOM 770 N N . GLU A 1 98 ? -26.905 -14.928 35.653 1.00 81.94 98 GLU A N 1
ATOM 771 C CA . GLU A 1 98 ? -28.362 -15.118 35.682 1.00 81.94 98 GLU A CA 1
ATOM 772 C C . GLU A 1 98 ? -28.908 -15.810 34.414 1.00 81.94 98 GLU A C 1
ATOM 774 O O . GLU A 1 98 ? -30.117 -15.937 34.248 1.00 81.94 98 GLU A O 1
ATOM 779 N N . GLY A 1 99 ? -28.035 -16.250 33.498 1.00 81.56 99 GLY A N 1
ATOM 780 C CA . GLY A 1 99 ? -28.419 -16.930 32.253 1.00 81.56 99 GLY A CA 1
ATOM 781 C C . GLY A 1 99 ? -28.824 -16.005 31.097 1.00 81.56 99 GLY A C 1
ATOM 782 O O . GLY A 1 99 ? -29.255 -16.490 30.054 1.00 81.56 99 GLY A O 1
ATOM 783 N N . GLY A 1 100 ? -28.681 -14.684 31.246 1.00 85.12 100 GLY A N 1
ATOM 784 C CA . GLY A 1 100 ? -28.882 -13.712 30.165 1.00 85.12 100 GLY A CA 1
ATOM 785 C C . GLY A 1 100 ? -27.655 -13.567 29.258 1.00 85.12 100 GLY A C 1
ATOM 786 O O . GLY A 1 100 ? -26.592 -14.106 29.545 1.00 85.12 100 GLY A O 1
ATOM 787 N N . THR A 1 101 ? -27.763 -12.797 28.173 1.00 84.50 101 THR A N 1
ATOM 788 C CA . THR A 1 101 ? -26.631 -12.479 27.280 1.00 84.50 101 THR A CA 1
ATOM 789 C C . THR A 1 101 ? -26.294 -10.994 27.332 1.00 84.50 101 THR A C 1
ATOM 791 O O . THR A 1 101 ? -27.158 -10.158 27.068 1.00 84.50 101 THR A O 1
ATOM 794 N N . ALA A 1 102 ? -25.036 -10.656 27.609 1.00 84.12 102 ALA A N 1
ATOM 795 C CA . ALA A 1 102 ? -24.537 -9.283 27.590 1.00 84.12 102 ALA A CA 1
ATOM 796 C C . ALA A 1 102 ? -23.489 -9.099 26.484 1.00 84.12 102 ALA A C 1
ATOM 798 O O . ALA A 1 102 ? -22.591 -9.926 26.325 1.00 84.12 102 ALA A O 1
ATOM 799 N N . VAL A 1 103 ? -23.582 -8.003 25.724 1.00 85.50 103 VAL A N 1
ATOM 800 C CA . VAL A 1 103 ? -22.566 -7.631 24.726 1.00 85.50 103 VAL A CA 1
ATOM 801 C C . VAL A 1 103 ? -21.349 -7.071 25.458 1.00 85.50 103 VAL A C 1
ATOM 803 O O . VAL A 1 103 ? -21.437 -6.025 26.098 1.00 85.50 103 VAL A O 1
ATOM 806 N N . ILE A 1 104 ? -20.203 -7.743 25.348 1.00 87.69 104 ILE A N 1
ATOM 807 C CA . ILE A 1 104 ? -18.950 -7.275 25.959 1.00 87.69 104 ILE A CA 1
ATOM 808 C C . ILE A 1 104 ? -18.202 -6.346 25.000 1.00 87.69 104 ILE A C 1
ATOM 810 O O . ILE A 1 104 ? -17.606 -5.347 25.411 1.00 87.69 104 ILE A O 1
ATOM 814 N N . MET A 1 105 ? -18.196 -6.700 23.716 1.00 89.31 105 MET A N 1
ATOM 815 C CA . MET A 1 105 ? -17.348 -6.072 22.713 1.00 89.31 105 MET A CA 1
ATOM 816 C C . MET A 1 105 ? -18.033 -6.096 21.353 1.00 89.31 105 MET A C 1
ATOM 818 O O . MET A 1 105 ? -18.817 -6.991 21.052 1.00 89.31 105 MET A O 1
ATOM 822 N N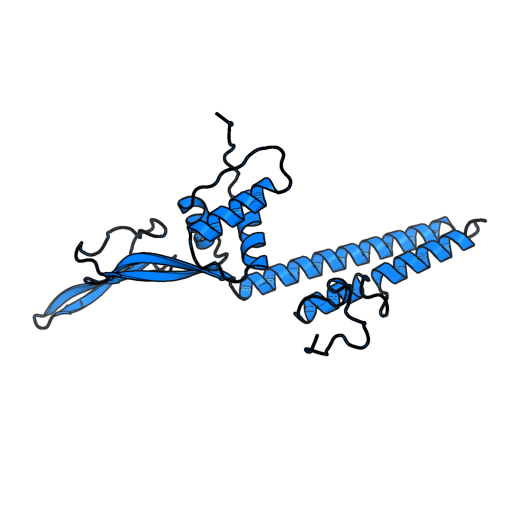 . LYS A 1 106 ? -17.694 -5.131 20.506 1.00 92.19 106 LYS A N 1
ATOM 823 C CA . LYS A 1 106 ? -17.978 -5.169 19.076 1.00 92.19 106 LYS A CA 1
ATOM 824 C C . LYS A 1 106 ? -16.677 -5.188 18.285 1.00 92.19 106 LYS A C 1
ATOM 826 O O . LYS A 1 106 ? -15.742 -4.476 18.646 1.00 92.19 106 LYS A O 1
ATOM 831 N N . LYS A 1 107 ? -16.611 -5.969 17.208 1.00 93.00 107 LYS A N 1
ATOM 832 C CA . LYS A 1 107 ? -15.459 -5.992 16.293 1.00 93.00 107 LYS A CA 1
ATOM 833 C C . LYS A 1 107 ? -15.874 -5.765 14.845 1.00 93.00 107 LYS A C 1
ATOM 835 O O . LYS A 1 107 ? -16.993 -6.069 14.450 1.00 93.00 107 LYS A O 1
ATOM 840 N N . CYS A 1 108 ? -14.963 -5.215 14.054 1.00 93.12 108 CYS A N 1
ATOM 841 C CA . CYS A 1 108 ? -15.089 -5.109 12.610 1.00 93.12 108 CYS A CA 1
ATOM 842 C C . CYS A 1 108 ? -14.160 -6.127 11.950 1.00 93.12 108 CYS A C 1
ATOM 844 O O . CYS A 1 108 ? -12.941 -5.991 12.051 1.00 93.12 108 CYS A O 1
ATOM 846 N N . ASP A 1 109 ? -14.717 -7.090 11.220 1.00 90.75 109 ASP A N 1
ATOM 847 C CA . ASP A 1 109 ? -13.919 -8.114 10.527 1.00 90.75 109 ASP A CA 1
ATOM 848 C C . ASP A 1 109 ? -13.157 -7.570 9.314 1.00 90.75 109 ASP A C 1
ATOM 850 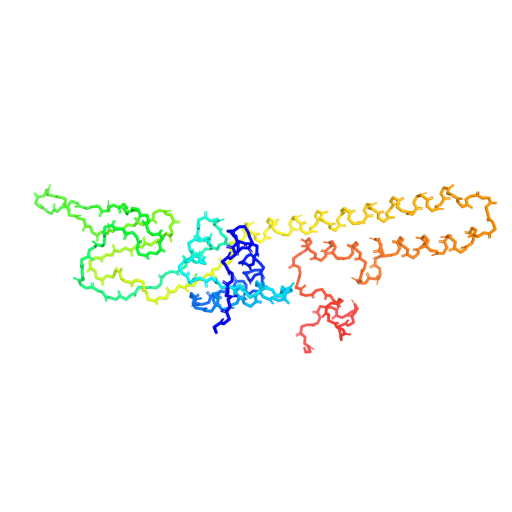O O . ASP A 1 109 ? -12.241 -8.208 8.808 1.00 90.75 109 ASP A O 1
ATOM 854 N N . HIS A 1 110 ? -13.513 -6.370 8.852 1.00 89.62 110 HIS A N 1
ATOM 855 C CA . HIS A 1 110 ? -12.893 -5.759 7.686 1.00 89.62 110 HIS A CA 1
ATOM 856 C C . HIS A 1 110 ? -11.613 -4.985 8.026 1.00 89.62 110 HIS A C 1
ATOM 858 O O . HIS A 1 110 ? -10.574 -5.191 7.410 1.00 89.62 110 HIS A O 1
ATOM 864 N N . CYS A 1 111 ? -11.676 -4.069 8.999 1.00 89.06 111 CYS A N 1
ATOM 865 C CA . CYS A 1 111 ? -10.537 -3.216 9.362 1.00 89.06 111 CYS A CA 1
ATOM 866 C C . CYS A 1 111 ? -9.888 -3.581 10.704 1.00 89.06 111 CYS A C 1
ATOM 868 O O . CYS A 1 111 ? -8.989 -2.873 11.144 1.00 89.06 111 CYS A O 1
ATOM 870 N N . GLY A 1 112 ? -10.383 -4.612 11.397 1.00 89.00 112 GLY A N 1
ATOM 871 C CA . GLY A 1 112 ? -9.855 -5.046 12.694 1.00 89.00 112 GLY A CA 1
ATOM 872 C C . GLY A 1 112 ? -10.198 -4.133 13.875 1.00 89.00 112 GLY A C 1
ATOM 873 O O . GLY A 1 112 ? -9.689 -4.351 14.973 1.00 89.00 112 GLY A O 1
ATOM 874 N N . TYR A 1 113 ? -11.061 -3.129 13.680 1.00 92.88 113 TYR A N 1
ATOM 875 C CA . TYR A 1 113 ? -11.513 -2.241 14.754 1.00 92.88 113 TYR A CA 1
ATOM 876 C C . TYR A 1 113 ? -12.223 -3.032 15.854 1.00 92.88 113 TYR A C 1
ATOM 878 O O . TYR A 1 113 ? -13.065 -3.880 15.560 1.00 92.88 113 TYR A O 1
ATOM 886 N N . LYS A 1 114 ? -11.920 -2.722 17.114 1.00 91.31 114 LYS A N 1
ATOM 887 C CA . LYS A 1 114 ? -12.543 -3.323 18.295 1.00 91.31 114 LYS A CA 1
ATOM 888 C C . LYS A 1 114 ? -13.046 -2.219 19.216 1.00 91.31 114 LYS A C 1
ATOM 890 O O . LYS A 1 114 ? -12.361 -1.230 19.437 1.00 91.31 114 LYS A O 1
ATOM 895 N N . ALA A 1 115 ? -14.238 -2.403 19.760 1.00 90.06 115 ALA A N 1
ATOM 896 C CA . ALA A 1 115 ? -14.844 -1.504 20.726 1.00 90.06 115 ALA A CA 1
ATOM 897 C C . ALA A 1 115 ? -15.281 -2.295 21.949 1.00 90.06 115 ALA A C 1
ATOM 899 O O . ALA A 1 115 ? -16.050 -3.247 21.826 1.00 90.06 115 ALA A O 1
ATOM 900 N N . SER A 1 116 ? -14.835 -1.878 23.124 1.00 85.69 116 SER A N 1
ATOM 901 C CA . SER A 1 116 ? -15.331 -2.355 24.411 1.00 85.69 116 SER A CA 1
ATOM 902 C C . SER A 1 116 ? -16.066 -1.231 25.140 1.00 85.69 116 SER A C 1
ATOM 904 O O . SER A 1 116 ? -15.994 -0.066 24.750 1.00 85.69 116 SER A O 1
ATOM 906 N N . ALA A 1 117 ? -16.740 -1.564 26.240 1.00 78.25 117 ALA A N 1
ATOM 907 C CA . ALA A 1 117 ? -17.438 -0.580 27.069 1.00 78.25 117 ALA A CA 1
ATOM 908 C C . ALA A 1 117 ? -16.534 0.546 27.618 1.00 78.25 117 ALA A C 1
ATOM 910 O O . ALA A 1 117 ? -17.049 1.588 28.013 1.00 78.25 117 ALA A O 1
ATOM 911 N N . ARG A 1 118 ? -15.209 0.339 27.678 1.00 77.94 118 ARG A N 1
ATOM 912 C CA . ARG A 1 118 ? -14.240 1.319 28.203 1.00 77.94 118 ARG A CA 1
ATOM 913 C C . ARG A 1 118 ? -13.336 1.923 27.134 1.00 77.94 118 ARG A C 1
ATOM 915 O O . ARG A 1 118 ? -12.767 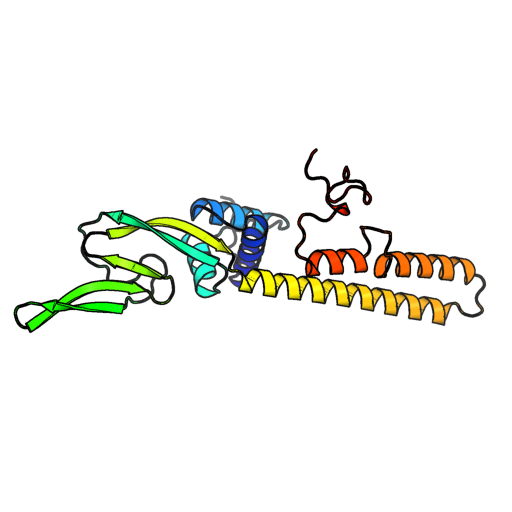2.982 27.376 1.00 77.94 118 ARG A O 1
ATOM 922 N N . GLU A 1 119 ? -13.184 1.273 25.984 1.00 79.25 119 GLU A N 1
ATOM 923 C CA . GLU A 1 119 ? -12.269 1.664 24.906 1.00 79.25 119 GLU A CA 1
ATOM 924 C C . GLU A 1 119 ? -12.989 1.518 23.571 1.00 79.25 119 GLU A C 1
ATOM 926 O O . GLU A 1 119 ? -13.166 0.409 23.067 1.00 79.25 119 GLU A O 1
ATOM 931 N N . SER A 1 120 ? -13.452 2.637 23.017 1.00 79.25 120 SER A N 1
ATOM 932 C CA . SER A 1 120 ? -14.265 2.624 21.797 1.00 79.25 120 SER A CA 1
ATOM 933 C C . SER A 1 120 ? -13.908 3.716 20.794 1.00 79.25 120 SER A C 1
ATOM 935 O O . SER A 1 120 ? -14.389 3.667 19.665 1.00 79.25 120 SER A O 1
ATOM 937 N N . ILE A 1 121 ? -13.045 4.682 21.121 1.00 86.12 121 ILE A N 1
ATOM 938 C CA . ILE A 1 121 ? -12.717 5.757 20.177 1.00 86.12 121 ILE A CA 1
ATOM 939 C C . ILE A 1 121 ? -11.301 5.553 19.628 1.00 86.12 121 ILE A C 1
ATOM 941 O O . ILE A 1 121 ? -10.360 5.566 20.423 1.00 86.12 121 ILE A O 1
ATOM 945 N N . PRO A 1 122 ? -11.124 5.412 18.300 1.00 89.38 122 PRO A N 1
ATOM 946 C CA . PRO A 1 122 ? -9.802 5.430 17.683 1.00 89.38 122 PRO A CA 1
ATOM 947 C C . PRO A 1 122 ? -9.087 6.757 17.960 1.00 89.38 122 PRO A C 1
ATOM 949 O O . PRO A 1 122 ? -9.671 7.826 17.763 1.00 89.38 122 PRO A O 1
ATOM 952 N N . SER A 1 123 ? -7.838 6.699 18.410 1.00 88.88 123 SER A N 1
ATOM 953 C CA . SER A 1 123 ? -6.997 7.872 18.674 1.00 88.88 123 SER A CA 1
ATOM 954 C C . SER A 1 123 ? -5.875 8.023 17.652 1.00 88.88 123 SER A C 1
ATOM 956 O O . SER A 1 123 ? -5.649 9.131 17.167 1.00 88.88 123 SER A O 1
ATOM 958 N N . LYS A 1 124 ? -5.199 6.925 17.303 1.00 91.75 124 LYS A N 1
ATOM 959 C CA . LYS A 1 124 ? -4.085 6.894 16.350 1.00 91.75 124 LYS A CA 1
ATOM 960 C C . LYS A 1 124 ? -4.252 5.719 15.389 1.00 91.75 124 LYS A C 1
ATOM 962 O O . LYS A 1 124 ? -4.811 4.682 15.747 1.00 91.75 124 LYS A O 1
ATOM 967 N N . TYR A 1 125 ? -3.781 5.920 14.164 1.00 94.00 125 TYR A N 1
ATOM 968 C CA . TYR A 1 125 ? -3.737 4.909 13.118 1.00 94.00 125 TYR A CA 1
ATOM 969 C C . TYR A 1 125 ? -2.298 4.752 12.650 1.00 94.00 125 TYR A C 1
ATOM 971 O O . TYR A 1 125 ? -1.719 5.739 12.200 1.00 94.00 125 TYR A O 1
ATOM 979 N N . THR A 1 126 ? -1.776 3.531 12.701 1.00 94.25 126 THR A N 1
ATOM 980 C CA . THR A 1 126 ? -0.484 3.181 12.106 1.00 94.25 126 THR A CA 1
ATOM 981 C C . THR A 1 126 ? -0.723 2.232 10.934 1.00 94.25 126 THR A C 1
ATOM 983 O O . THR A 1 126 ? -1.482 1.265 11.036 1.00 94.25 126 THR A O 1
ATOM 986 N N . PHE A 1 127 ? -0.123 2.544 9.787 1.00 94.81 127 PHE A N 1
ATOM 987 C CA . PHE A 1 127 ? -0.284 1.809 8.537 1.00 94.81 127 PHE A CA 1
ATOM 988 C C . PHE A 1 127 ? 1.012 1.090 8.195 1.00 94.81 127 PHE A C 1
ATOM 990 O O . PHE A 1 127 ? 2.000 1.729 7.850 1.00 94.81 127 PHE A O 1
ATOM 997 N N . ASN A 1 128 ? 0.980 -0.238 8.217 1.00 91.75 128 ASN A N 1
ATOM 998 C CA . ASN A 1 128 ? 2.124 -1.084 7.896 1.00 91.75 128 ASN A CA 1
ATOM 999 C C . ASN A 1 128 ? 1.915 -1.761 6.540 1.00 91.75 128 ASN A C 1
ATOM 1001 O O . ASN A 1 128 ? 0.868 -2.370 6.304 1.00 91.75 128 ASN A O 1
ATOM 1005 N N . ILE A 1 129 ? 2.893 -1.699 5.636 1.00 88.56 129 ILE A N 1
ATOM 1006 C CA . ILE A 1 129 ? 2.786 -2.409 4.357 1.00 88.56 129 ILE A CA 1
ATOM 1007 C C . ILE A 1 129 ? 2.674 -3.922 4.597 1.00 88.56 129 ILE A C 1
ATOM 1009 O O . ILE A 1 129 ? 3.416 -4.511 5.384 1.00 88.56 129 ILE A O 1
ATOM 1013 N N . LYS A 1 130 ? 1.731 -4.586 3.919 1.00 81.44 130 LYS A N 1
ATOM 1014 C CA . LYS A 1 130 ? 1.593 -6.044 4.046 1.00 81.44 130 LYS A CA 1
ATOM 1015 C C . LYS A 1 130 ? 2.742 -6.742 3.325 1.00 81.44 130 LYS A C 1
ATOM 1017 O O . LYS A 1 130 ? 2.982 -6.462 2.155 1.00 81.44 130 LYS A O 1
ATOM 1022 N N . ALA A 1 131 ? 3.367 -7.729 3.968 1.00 70.19 131 ALA A N 1
ATOM 1023 C CA . ALA A 1 131 ? 4.451 -8.518 3.370 1.00 70.19 131 ALA A CA 1
ATOM 1024 C C . ALA A 1 131 ? 4.064 -9.138 2.012 1.00 70.19 131 ALA A C 1
ATOM 1026 O O . ALA A 1 131 ? 4.819 -9.035 1.053 1.00 70.19 131 ALA A O 1
ATOM 1027 N N . ARG A 1 132 ? 2.839 -9.676 1.895 1.00 73.81 132 ARG A N 1
ATOM 1028 C CA . ARG A 1 132 ? 2.293 -10.174 0.619 1.00 73.81 132 ARG A CA 1
ATOM 1029 C C . ARG A 1 132 ? 2.255 -9.098 -0.473 1.00 73.81 132 ARG A C 1
ATOM 1031 O O . ARG A 1 132 ? 2.476 -9.388 -1.640 1.00 73.81 132 ARG A O 1
ATOM 1038 N N . ARG A 1 133 ? 1.958 -7.849 -0.111 1.00 71.62 133 ARG A N 1
ATOM 1039 C CA . ARG A 1 133 ? 1.912 -6.754 -1.081 1.00 71.62 133 ARG A CA 1
ATOM 1040 C C . ARG A 1 133 ? 3.316 -6.358 -1.530 1.00 71.62 133 ARG A C 1
ATOM 1042 O O . ARG A 1 133 ? 3.509 -6.050 -2.699 1.00 71.62 133 ARG A O 1
ATOM 1049 N N . VAL A 1 134 ? 4.292 -6.415 -0.621 1.00 69.12 134 VAL A N 1
ATOM 1050 C CA . VAL A 1 134 ? 5.711 -6.234 -0.958 1.00 69.12 134 VAL A CA 1
ATOM 1051 C C . VAL A 1 134 ? 6.156 -7.284 -1.976 1.00 69.12 134 VAL A C 1
ATOM 1053 O O . VAL A 1 134 ? 6.738 -6.899 -2.987 1.00 69.12 134 VAL A O 1
ATOM 1056 N N . SER A 1 135 ? 5.827 -8.564 -1.764 1.00 68.81 135 SER A N 1
ATOM 1057 C CA . SER A 1 135 ? 6.185 -9.631 -2.707 1.00 68.81 135 SER A CA 1
ATOM 1058 C C . SER A 1 135 ? 5.490 -9.464 -4.062 1.00 68.81 135 SER A C 1
ATOM 1060 O O . SER A 1 135 ? 6.168 -9.452 -5.079 1.00 68.81 135 SER A O 1
ATOM 1062 N N . GLU A 1 136 ? 4.176 -9.196 -4.092 1.00 73.81 136 GLU A N 1
ATOM 1063 C CA . GLU A 1 136 ? 3.439 -8.940 -5.347 1.00 73.81 136 GLU A CA 1
ATOM 1064 C C . GLU A 1 136 ? 4.071 -7.800 -6.168 1.00 73.81 136 GLU A C 1
ATOM 1066 O O . GLU A 1 136 ? 4.179 -7.870 -7.391 1.00 73.81 136 GLU A O 1
ATOM 1071 N N . LEU A 1 137 ? 4.518 -6.735 -5.500 1.00 69.19 137 LEU A N 1
ATOM 1072 C CA . LEU A 1 137 ? 5.144 -5.590 -6.161 1.00 69.19 137 LEU A CA 1
ATOM 1073 C C . LEU A 1 137 ? 6.585 -5.880 -6.601 1.00 69.19 137 LEU A C 1
ATOM 1075 O O . LEU A 1 137 ? 7.024 -5.336 -7.617 1.00 69.19 137 LEU A O 1
ATOM 1079 N N . GLN A 1 138 ? 7.321 -6.719 -5.870 1.00 73.19 138 GLN A N 1
ATOM 1080 C CA . GLN A 1 138 ? 8.622 -7.234 -6.308 1.00 73.19 138 GLN A CA 1
ATOM 1081 C C . GLN A 1 138 ? 8.469 -8.095 -7.563 1.00 73.19 138 GLN A C 1
ATOM 1083 O O . GLN A 1 138 ? 9.183 -7.852 -8.536 1.00 73.19 138 GLN A O 1
ATOM 1088 N N . ASP A 1 139 ? 7.478 -8.985 -7.593 1.00 74.38 139 ASP A N 1
ATOM 1089 C CA . ASP A 1 139 ? 7.168 -9.832 -8.749 1.00 74.38 139 ASP A CA 1
ATOM 1090 C C . ASP A 1 139 ? 6.827 -8.982 -9.984 1.00 74.38 139 ASP A C 1
ATOM 1092 O O . ASP A 1 139 ? 7.346 -9.214 -11.076 1.00 74.38 139 ASP A O 1
ATOM 1096 N N . MET A 1 140 ? 6.024 -7.923 -9.813 1.00 76.94 140 MET A N 1
ATOM 1097 C CA . MET A 1 140 ? 5.708 -6.983 -10.898 1.00 76.94 140 MET A CA 1
ATOM 1098 C C . MET A 1 140 ? 6.939 -6.226 -11.418 1.00 76.94 140 MET A C 1
ATOM 1100 O O . MET A 1 140 ? 7.063 -5.998 -12.623 1.00 76.94 140 MET A O 1
ATOM 1104 N N . LYS A 1 141 ? 7.846 -5.793 -10.532 1.00 82.19 141 LYS A N 1
ATOM 1105 C CA . LYS A 1 141 ? 9.099 -5.132 -10.940 1.00 82.19 141 LYS A CA 1
ATOM 1106 C C . LYS A 1 141 ? 9.994 -6.095 -11.713 1.00 82.19 141 LYS A C 1
ATOM 1108 O O . LYS A 1 141 ? 10.538 -5.713 -12.748 1.00 82.19 141 LYS A O 1
ATOM 1113 N N . LEU A 1 142 ? 10.110 -7.328 -11.226 1.00 83.19 142 LEU A N 1
ATOM 1114 C CA . LEU A 1 142 ? 10.891 -8.388 -11.847 1.00 83.19 142 LEU A CA 1
ATOM 1115 C C . LEU A 1 142 ? 10.367 -8.709 -13.251 1.00 83.19 142 LEU A C 1
ATOM 1117 O O . LEU A 1 142 ? 11.144 -8.748 -14.201 1.00 83.19 142 LEU A O 1
ATOM 1121 N N . ASP A 1 143 ? 9.052 -8.853 -13.409 1.00 78.88 143 ASP A N 1
ATOM 1122 C CA . ASP A 1 143 ? 8.410 -9.048 -14.712 1.00 78.88 143 ASP A CA 1
ATOM 1123 C C . ASP A 1 143 ? 8.726 -7.899 -15.686 1.00 78.88 143 ASP A C 1
ATOM 1125 O O . ASP A 1 143 ? 9.178 -8.138 -16.806 1.00 78.88 143 ASP A O 1
ATOM 1129 N N . ARG A 1 144 ? 8.590 -6.637 -15.255 1.00 86.25 144 ARG A N 1
ATOM 1130 C CA . ARG A 1 144 ? 8.908 -5.474 -16.105 1.00 86.25 144 ARG A CA 1
ATOM 1131 C C . ARG A 1 144 ? 10.374 -5.440 -16.540 1.00 86.25 144 ARG A C 1
ATOM 1133 O O . ARG A 1 144 ? 10.647 -5.168 -17.708 1.00 86.25 144 ARG A O 1
ATOM 1140 N N . LEU A 1 145 ? 11.306 -5.724 -15.629 1.00 87.88 145 LEU A N 1
ATOM 1141 C CA . LEU A 1 145 ? 12.737 -5.783 -15.943 1.00 87.88 145 LEU A CA 1
ATOM 1142 C C . LEU A 1 145 ? 13.053 -6.928 -16.914 1.00 87.88 145 LEU A C 1
ATOM 1144 O O . LEU A 1 145 ? 13.785 -6.727 -17.883 1.00 87.88 145 LEU A O 1
ATOM 1148 N N . ASN A 1 146 ? 12.448 -8.101 -16.714 1.00 86.38 146 ASN A N 1
ATOM 1149 C CA . ASN A 1 146 ? 12.593 -9.232 -17.627 1.00 86.38 146 ASN A CA 1
ATOM 1150 C C . ASN A 1 146 ? 12.074 -8.900 -19.032 1.00 86.38 146 ASN A C 1
ATOM 1152 O O . ASN A 1 146 ? 12.756 -9.180 -20.016 1.00 86.38 146 ASN A O 1
ATOM 1156 N N . ARG A 1 147 ? 10.920 -8.231 -19.149 1.00 89.94 147 ARG A N 1
ATOM 1157 C CA . ARG A 1 147 ? 10.412 -7.758 -20.448 1.00 89.94 147 ARG A CA 1
ATOM 1158 C C . ARG A 1 147 ? 11.351 -6.749 -21.102 1.00 89.94 147 ARG A C 1
ATOM 1160 O O . ARG A 1 147 ? 11.616 -6.864 -22.293 1.00 89.94 147 ARG A O 1
ATOM 1167 N N . ALA A 1 148 ? 11.880 -5.787 -20.343 1.00 90.75 148 ALA A N 1
ATOM 1168 C CA . ALA A 1 148 ? 12.839 -4.811 -20.865 1.00 90.75 148 ALA A CA 1
ATOM 1169 C C . ALA A 1 148 ? 14.089 -5.498 -21.438 1.00 90.75 148 ALA A C 1
ATOM 1171 O O . ALA A 1 148 ? 14.504 -5.194 -22.556 1.00 90.75 148 ALA A O 1
ATOM 1172 N N . LYS A 1 149 ? 14.632 -6.488 -20.720 1.00 91.44 149 LYS A N 1
ATOM 1173 C CA . LYS A 1 149 ? 15.742 -7.320 -21.195 1.00 91.44 149 LYS A CA 1
ATOM 1174 C C . LYS A 1 149 ? 15.399 -8.061 -22.493 1.00 91.44 149 LYS A C 1
ATOM 1176 O O . LYS A 1 149 ? 16.193 -8.033 -23.429 1.00 91.44 149 LYS A O 1
ATOM 1181 N N . VAL A 1 150 ? 14.216 -8.677 -22.577 1.00 92.56 150 VAL A N 1
ATOM 1182 C CA . VAL A 1 150 ? 13.747 -9.353 -23.801 1.00 92.56 150 VAL A CA 1
ATOM 1183 C C . VAL A 1 150 ? 13.665 -8.375 -24.974 1.00 92.56 150 VAL A C 1
ATOM 1185 O O . VAL A 1 150 ? 14.160 -8.684 -26.054 1.00 92.56 150 VAL A O 1
ATOM 1188 N N . HIS A 1 151 ? 13.109 -7.179 -24.771 1.00 93.69 151 HIS A N 1
ATOM 1189 C CA . HIS A 1 151 ? 13.016 -6.166 -25.824 1.00 93.69 151 HIS A CA 1
ATOM 1190 C C . HIS A 1 151 ? 14.384 -5.707 -26.338 1.00 93.69 151 HIS A C 1
ATOM 1192 O O . HIS A 1 151 ? 14.542 -5.523 -27.543 1.00 93.69 151 HIS A O 1
ATOM 1198 N N . ILE A 1 152 ? 15.378 -5.562 -25.457 1.00 93.38 152 ILE A N 1
ATOM 1199 C CA . ILE A 1 152 ? 16.751 -5.254 -25.877 1.00 93.38 152 ILE A CA 1
ATOM 1200 C C . ILE A 1 152 ? 17.336 -6.409 -26.694 1.00 93.38 152 ILE A C 1
ATOM 1202 O O . ILE A 1 152 ? 17.939 -6.158 -27.733 1.00 93.38 152 ILE A O 1
ATOM 1206 N N . GLY A 1 153 ? 17.117 -7.660 -26.276 1.00 91.62 153 GLY A N 1
ATOM 1207 C CA . GLY A 1 153 ? 17.522 -8.839 -27.047 1.00 91.62 153 GLY A CA 1
ATOM 1208 C C . GLY A 1 153 ? 16.935 -8.834 -28.460 1.00 91.62 153 GLY A C 1
ATOM 1209 O O . GLY A 1 153 ? 17.677 -8.907 -29.434 1.00 91.62 153 GLY A O 1
ATOM 1210 N N . MET A 1 154 ? 15.623 -8.610 -28.576 1.00 92.56 154 MET A N 1
ATOM 1211 C CA . MET A 1 154 ? 14.949 -8.493 -29.874 1.00 92.56 154 MET A CA 1
ATOM 1212 C C . MET A 1 154 ? 15.525 -7.358 -30.732 1.00 92.56 154 MET A C 1
ATOM 1214 O O . MET A 1 154 ? 15.691 -7.521 -31.938 1.00 92.56 154 MET A O 1
ATOM 1218 N N . ALA A 1 155 ? 15.838 -6.205 -30.131 1.00 92.31 155 ALA A N 1
ATOM 1219 C CA . ALA A 1 155 ? 16.455 -5.092 -30.847 1.00 92.31 155 ALA A CA 1
ATOM 1220 C C . ALA A 1 155 ? 17.853 -5.457 -31.373 1.00 92.31 155 ALA A C 1
ATOM 1222 O O . ALA A 1 155 ? 18.170 -5.142 -32.518 1.00 92.31 155 ALA A O 1
ATOM 1223 N N . CYS A 1 156 ? 18.665 -6.151 -30.571 1.00 91.44 156 CYS A N 1
ATOM 1224 C CA . CYS A 1 156 ? 19.972 -6.656 -30.991 1.00 91.44 156 CYS A CA 1
ATOM 1225 C C . CYS A 1 156 ? 19.856 -7.607 -32.187 1.00 91.44 156 CYS A C 1
ATOM 1227 O O . CYS A 1 156 ? 20.573 -7.417 -33.166 1.00 91.44 156 CYS A O 1
ATOM 1229 N N . ASP A 1 157 ? 18.928 -8.566 -32.138 1.00 89.75 157 ASP A N 1
ATOM 1230 C CA . ASP A 1 157 ? 18.730 -9.548 -33.212 1.00 89.75 157 ASP A CA 1
ATOM 1231 C C . ASP A 1 157 ? 18.323 -8.868 -34.530 1.00 89.75 157 ASP A C 1
ATOM 1233 O O . ASP A 1 157 ? 18.835 -9.196 -35.602 1.00 89.75 157 ASP A O 1
ATOM 1237 N N . ILE A 1 158 ? 17.447 -7.857 -34.454 1.00 90.44 158 ILE A N 1
ATOM 1238 C CA . ILE A 1 158 ? 17.054 -7.050 -35.616 1.00 90.44 158 ILE A CA 1
ATOM 1239 C C . ILE A 1 158 ? 18.270 -6.317 -36.196 1.00 90.44 158 ILE A C 1
ATOM 1241 O O . ILE A 1 158 ? 18.495 -6.376 -37.404 1.00 90.44 158 ILE A O 1
ATOM 1245 N N . ILE A 1 159 ? 19.069 -5.652 -35.356 1.00 88.00 159 ILE A N 1
ATOM 1246 C CA . ILE A 1 159 ? 20.255 -4.902 -35.794 1.00 88.00 159 ILE A CA 1
ATOM 1247 C C . ILE A 1 159 ? 21.279 -5.833 -36.456 1.00 88.00 159 ILE A C 1
ATOM 1249 O O . ILE A 1 159 ? 21.799 -5.492 -37.517 1.00 88.00 159 ILE A O 1
ATOM 1253 N N . GLU A 1 160 ? 21.551 -7.001 -35.869 1.00 86.25 160 GLU A N 1
ATOM 1254 C CA . GLU A 1 160 ? 22.467 -7.995 -36.446 1.00 86.25 160 GLU A CA 1
ATOM 1255 C C . GLU A 1 160 ? 21.955 -8.489 -37.810 1.00 86.25 160 GLU A C 1
ATOM 1257 O O . GLU A 1 160 ? 22.704 -8.463 -38.786 1.00 86.25 160 GLU A O 1
ATOM 1262 N N . SER A 1 161 ? 20.662 -8.824 -37.916 1.00 84.88 161 SER A N 1
ATOM 1263 C CA . SER A 1 161 ? 20.063 -9.333 -39.162 1.00 84.88 161 SER A CA 1
ATOM 1264 C C . SER A 1 161 ? 20.085 -8.336 -40.328 1.00 84.88 161 SER A C 1
ATOM 1266 O O . SER A 1 161 ? 20.206 -8.736 -41.483 1.00 84.88 161 SER A O 1
ATOM 1268 N N . LEU A 1 162 ? 19.974 -7.035 -40.044 1.00 82.38 162 LEU A N 1
ATOM 1269 C CA . LEU A 1 162 ? 19.916 -5.988 -41.070 1.00 82.38 162 LEU A CA 1
ATOM 1270 C C . LEU A 1 162 ? 21.291 -5.584 -41.600 1.00 82.38 162 LEU A C 1
ATOM 1272 O O . LEU A 1 162 ? 21.386 -4.934 -42.640 1.00 82.38 162 LEU A O 1
ATOM 1276 N N . ILE A 1 163 ? 22.347 -5.896 -40.853 1.00 84.69 163 ILE A N 1
ATOM 1277 C CA . ILE A 1 163 ? 23.674 -5.320 -41.071 1.00 84.69 163 ILE A CA 1
ATOM 1278 C C . ILE A 1 163 ? 24.679 -6.376 -41.554 1.00 84.69 163 ILE A C 1
ATOM 1280 O O . ILE A 1 163 ? 25.789 -6.037 -41.982 1.00 84.69 163 ILE A O 1
ATOM 1284 N N . ASP A 1 164 ? 24.274 -7.644 -41.597 1.00 73.62 164 ASP A N 1
ATOM 1285 C CA . ASP A 1 164 ? 25.030 -8.695 -42.266 1.00 73.62 164 ASP A CA 1
ATOM 1286 C C . ASP A 1 164 ? 25.343 -8.316 -43.725 1.00 73.62 164 ASP A C 1
ATOM 1288 O O . ASP A 1 164 ? 24.468 -8.039 -44.543 1.00 73.62 164 ASP A O 1
ATOM 1292 N N . GLY A 1 165 ? 26.641 -8.257 -44.042 1.00 71.06 165 GLY A N 1
ATOM 1293 C CA . GLY A 1 165 ? 27.151 -7.856 -45.358 1.00 71.06 165 GLY A CA 1
ATOM 1294 C C . GLY A 1 165 ? 27.252 -6.343 -45.611 1.00 71.06 165 GLY A C 1
ATOM 1295 O O . GLY A 1 165 ? 27.674 -5.948 -46.697 1.00 71.06 165 GLY A O 1
ATOM 1296 N N . HIS A 1 166 ? 26.920 -5.484 -44.640 1.00 80.25 166 HIS A N 1
ATOM 1297 C CA . HIS A 1 166 ? 26.954 -4.025 -44.795 1.00 80.25 166 HIS A CA 1
ATOM 1298 C C . HIS A 1 166 ? 28.263 -3.386 -44.281 1.00 80.25 166 HIS A C 1
ATOM 1300 O O . HIS A 1 166 ? 28.889 -3.866 -43.336 1.00 80.25 166 HIS A O 1
ATOM 1306 N N . VAL A 1 167 ? 28.671 -2.243 -44.853 1.00 76.38 167 VAL A N 1
ATOM 1307 C CA . VAL A 1 167 ? 29.912 -1.519 -44.476 1.00 76.38 167 VAL A CA 1
ATOM 1308 C C . VAL A 1 167 ? 29.900 -1.066 -43.007 1.00 76.38 167 VAL A C 1
ATOM 1310 O O . VAL A 1 167 ? 30.934 -1.057 -42.345 1.00 76.38 167 VAL A O 1
ATOM 1313 N N . LEU A 1 168 ? 28.715 -0.771 -42.468 1.00 76.88 168 LEU A N 1
ATOM 1314 C CA . LEU A 1 168 ? 28.512 -0.369 -41.066 1.00 76.88 168 LEU A CA 1
ATOM 1315 C C . LEU A 1 168 ? 28.512 -1.544 -40.072 1.00 76.88 168 LEU A C 1
ATOM 1317 O O . LEU A 1 168 ? 28.219 -1.355 -38.892 1.00 76.88 168 LEU A O 1
ATOM 1321 N N . ALA A 1 169 ? 28.838 -2.763 -40.510 1.00 78.56 169 ALA A N 1
ATOM 1322 C CA . ALA A 1 169 ? 28.776 -3.937 -39.646 1.00 78.56 169 ALA A CA 1
ATOM 1323 C C . ALA A 1 169 ? 29.705 -3.878 -38.437 1.00 78.56 169 ALA A C 1
ATOM 1325 O O . ALA A 1 169 ? 29.394 -4.458 -37.399 1.00 78.56 169 ALA A O 1
ATOM 1326 N N . HIS A 1 170 ? 30.821 -3.155 -38.524 1.00 78.62 170 HIS A N 1
ATOM 1327 C CA . HIS A 1 170 ? 31.680 -2.941 -37.364 1.00 78.62 170 HIS A CA 1
ATOM 1328 C C . HIS A 1 170 ? 30.992 -2.087 -36.282 1.00 78.62 170 HIS A C 1
ATOM 1330 O O . HIS A 1 170 ? 30.921 -2.506 -35.125 1.00 78.62 170 HIS A O 1
ATOM 1336 N N . ASP A 1 171 ? 30.416 -0.946 -36.664 1.00 79.56 171 ASP A N 1
ATOM 1337 C CA . ASP A 1 171 ? 29.757 -0.013 -35.738 1.00 79.56 171 ASP A CA 1
ATOM 1338 C C . ASP A 1 171 ? 28.482 -0.610 -35.133 1.00 79.56 171 ASP A C 1
ATOM 1340 O O . ASP A 1 171 ? 28.185 -0.439 -33.946 1.00 79.56 171 ASP A O 1
ATOM 1344 N N . ALA A 1 172 ? 27.752 -1.386 -35.929 1.00 81.12 172 ALA A N 1
ATOM 1345 C CA . ALA A 1 172 ? 26.584 -2.120 -35.477 1.00 81.12 172 ALA A CA 1
ATOM 1346 C C . ALA A 1 172 ? 26.920 -3.194 -34.449 1.00 81.12 172 ALA A C 1
ATOM 1348 O O . ALA A 1 172 ? 26.281 -3.248 -33.402 1.00 81.12 172 ALA A O 1
ATOM 1349 N N . ARG A 1 173 ? 27.957 -4.005 -34.697 1.00 84.25 173 ARG A N 1
ATOM 1350 C CA . ARG A 1 173 ? 28.428 -5.002 -33.724 1.00 84.25 173 ARG A CA 1
ATOM 1351 C C . ARG A 1 173 ? 28.869 -4.346 -32.420 1.00 84.25 173 ARG A C 1
ATOM 1353 O O . ARG A 1 173 ? 28.557 -4.858 -31.350 1.00 84.25 173 ARG A O 1
ATOM 1360 N N . SER A 1 174 ? 29.534 -3.192 -32.498 1.00 87.56 174 SER A N 1
ATOM 1361 C CA . SER A 1 174 ? 29.893 -2.394 -31.318 1.00 87.56 174 SER A CA 1
ATOM 1362 C C . SER A 1 174 ? 28.652 -1.928 -30.545 1.00 87.56 174 SER A C 1
ATOM 1364 O O . SER A 1 174 ? 28.580 -2.071 -29.324 1.00 87.56 174 SER A O 1
ATOM 1366 N N . THR A 1 175 ? 27.629 -1.444 -31.254 1.00 87.88 175 THR A N 1
ATOM 1367 C CA . THR A 1 175 ? 26.350 -1.018 -30.661 1.00 87.88 175 THR A CA 1
ATOM 1368 C C . THR A 1 175 ? 25.614 -2.183 -29.999 1.00 87.88 175 THR A C 1
ATOM 1370 O O . THR A 1 175 ? 25.197 -2.071 -28.847 1.00 87.88 175 THR A O 1
ATOM 1373 N N . VAL A 1 176 ? 25.511 -3.323 -30.682 1.00 91.00 176 VAL A N 1
ATOM 1374 C CA . VAL A 1 176 ? 24.890 -4.546 -30.154 1.00 91.00 176 VAL A CA 1
ATOM 1375 C C . VAL A 1 176 ? 25.638 -5.059 -28.926 1.00 91.00 176 VAL A C 1
ATOM 1377 O O . VAL A 1 176 ? 25.008 -5.436 -27.942 1.00 91.00 176 VAL A O 1
ATOM 1380 N N . SER A 1 177 ? 26.974 -5.010 -28.933 1.00 90.12 177 SER A N 1
ATOM 1381 C CA . SER A 1 177 ? 27.786 -5.376 -27.769 1.00 90.12 177 SER A CA 1
ATOM 1382 C C . SER A 1 177 ? 27.435 -4.526 -26.545 1.00 90.12 177 SER A C 1
ATOM 1384 O O . SER A 1 177 ? 27.243 -5.080 -25.466 1.00 90.12 177 SER A O 1
ATOM 1386 N N . LYS A 1 178 ? 27.285 -3.203 -26.706 1.00 90.31 178 LYS A N 1
ATOM 1387 C CA . LYS A 1 178 ? 26.887 -2.298 -25.611 1.00 90.31 178 LYS A CA 1
ATOM 1388 C C . LYS A 1 178 ? 25.465 -2.566 -25.120 1.00 90.31 178 LYS A C 1
ATOM 1390 O O . LYS A 1 178 ? 25.214 -2.558 -23.921 1.00 90.31 178 LYS A O 1
ATOM 1395 N N . LEU A 1 179 ? 24.525 -2.824 -26.028 1.00 92.00 179 LEU A N 1
ATOM 1396 C CA . LEU A 1 179 ? 23.147 -3.161 -25.659 1.00 92.00 179 LEU A CA 1
ATOM 1397 C C . LEU A 1 179 ? 23.075 -4.483 -24.883 1.00 92.00 179 LEU A C 1
ATOM 1399 O O . LEU A 1 179 ? 22.370 -4.568 -23.878 1.00 92.00 179 LEU A O 1
ATOM 1403 N N . ARG A 1 180 ? 23.844 -5.495 -25.303 1.00 90.81 180 ARG A N 1
ATOM 1404 C CA . ARG A 1 180 ? 23.982 -6.761 -24.567 1.00 90.81 180 ARG A CA 1
ATOM 1405 C C . ARG A 1 180 ? 24.637 -6.555 -23.201 1.00 90.81 180 ARG A C 1
ATOM 1407 O O . ARG A 1 180 ? 24.202 -7.172 -22.235 1.00 90.81 180 ARG A O 1
ATOM 1414 N N . GLU A 1 181 ? 25.619 -5.666 -23.089 1.00 89.75 181 GLU A N 1
ATOM 1415 C CA . GLU A 1 181 ? 26.219 -5.293 -21.803 1.00 89.75 181 GLU A CA 1
ATOM 1416 C C . GLU A 1 181 ? 25.197 -4.627 -20.863 1.00 89.75 181 GLU A C 1
ATOM 1418 O O . GLU A 1 181 ? 25.106 -5.002 -19.699 1.00 89.75 181 GLU A O 1
ATOM 1423 N N . ILE A 1 182 ? 24.333 -3.739 -21.364 1.00 90.25 182 ILE A N 1
ATOM 1424 C CA . ILE A 1 182 ? 23.241 -3.146 -20.569 1.00 90.25 182 ILE A CA 1
ATOM 1425 C C . ILE A 1 182 ? 22.208 -4.207 -20.151 1.00 90.25 182 ILE A C 1
ATOM 1427 O O . ILE A 1 182 ? 21.677 -4.168 -19.039 1.00 90.25 182 ILE A O 1
ATOM 1431 N N . ALA A 1 183 ? 21.899 -5.169 -21.022 1.00 90.81 183 ALA A N 1
ATOM 1432 C CA . ALA A 1 183 ? 20.921 -6.214 -20.729 1.00 90.81 183 ALA A CA 1
ATOM 1433 C C . ALA A 1 183 ? 21.441 -7.253 -19.715 1.00 90.81 183 ALA A C 1
ATOM 1435 O O . ALA A 1 183 ? 20.715 -7.627 -18.791 1.00 90.81 183 ALA A O 1
ATOM 1436 N N . ASP A 1 184 ? 22.688 -7.704 -19.881 1.00 85.19 184 ASP A N 1
ATOM 1437 C CA . ASP A 1 184 ? 23.240 -8.909 -19.242 1.00 85.19 184 ASP A CA 1
ATOM 1438 C C . ASP A 1 184 ? 24.594 -8.722 -18.544 1.00 85.19 184 ASP A C 1
ATOM 1440 O O . ASP A 1 184 ? 25.137 -9.678 -17.977 1.00 85.19 184 ASP A O 1
ATOM 1444 N N . GLY A 1 185 ? 25.149 -7.511 -18.560 1.00 82.12 185 GLY A N 1
ATOM 1445 C CA . GLY A 1 185 ? 26.452 -7.194 -17.984 1.00 82.12 185 GLY A CA 1
ATOM 1446 C C . GLY A 1 185 ? 26.534 -7.621 -16.524 1.00 82.12 185 GLY A C 1
ATOM 1447 O O . GLY A 1 185 ? 25.795 -7.139 -15.672 1.00 82.12 185 GLY A O 1
ATOM 1448 N N . LYS A 1 186 ? 27.435 -8.554 -16.211 1.00 74.12 186 LYS A N 1
ATOM 1449 C CA . LYS A 1 186 ? 27.630 -9.012 -14.827 1.00 74.12 186 LYS A CA 1
ATOM 1450 C C . LYS A 1 186 ? 28.405 -7.990 -14.002 1.00 74.12 186 LYS A C 1
ATOM 1452 O O . LYS A 1 186 ? 28.167 -7.897 -12.802 1.00 74.12 186 LYS A O 1
ATOM 1457 N N . ASP A 1 187 ? 29.276 -7.236 -14.663 1.00 74.38 187 ASP A N 1
ATOM 1458 C CA . ASP A 1 187 ? 30.207 -6.305 -14.029 1.00 74.38 187 ASP A CA 1
ATOM 1459 C C . ASP A 1 187 ? 29.662 -4.876 -13.946 1.00 74.38 187 ASP A C 1
ATOM 1461 O O . ASP A 1 187 ? 30.141 -4.105 -13.119 1.00 74.38 187 ASP A O 1
ATOM 1465 N N . ASP A 1 188 ? 28.647 -4.536 -14.750 1.00 75.31 188 ASP A N 1
ATOM 1466 C CA . ASP A 1 188 ? 27.963 -3.246 -14.683 1.00 75.31 188 ASP A CA 1
ATOM 1467 C C . ASP A 1 188 ? 26.840 -3.289 -13.632 1.00 75.31 188 ASP A C 1
ATOM 1469 O O . ASP A 1 188 ? 25.840 -3.992 -13.822 1.00 75.31 188 ASP A O 1
ATOM 1473 N N . PRO A 1 189 ? 26.950 -2.535 -12.526 1.00 69.25 189 PRO A N 1
ATOM 1474 C CA . PRO A 1 189 ? 25.888 -2.423 -11.531 1.00 69.25 189 PRO A CA 1
ATOM 1475 C C . PRO A 1 189 ? 24.562 -1.918 -12.115 1.00 69.25 189 PRO A C 1
ATOM 1477 O O . PRO A 1 189 ? 23.505 -2.260 -11.587 1.00 69.25 189 PRO A O 1
ATOM 1480 N N . GLY A 1 190 ? 24.620 -1.117 -13.185 1.00 76.81 190 GLY A N 1
ATOM 1481 C CA . GLY A 1 190 ? 23.468 -0.560 -13.889 1.00 76.81 190 GLY A CA 1
ATOM 1482 C C . GLY A 1 190 ? 22.840 -1.493 -14.924 1.00 76.81 190 GLY A C 1
ATOM 1483 O O . GLY A 1 190 ? 21.848 -1.108 -15.545 1.00 76.81 190 GLY A O 1
ATOM 1484 N N . SER A 1 191 ? 23.358 -2.711 -15.108 1.00 86.81 191 SER A N 1
ATOM 1485 C CA . SER A 1 191 ? 22.751 -3.656 -16.040 1.00 86.81 191 SER A CA 1
ATOM 1486 C C . SER A 1 191 ? 21.393 -4.140 -15.532 1.00 86.81 191 SER A C 1
ATOM 1488 O O . SER A 1 191 ? 21.170 -4.336 -14.331 1.00 86.81 191 SER A O 1
ATOM 1490 N N . ILE A 1 192 ? 20.476 -4.414 -16.457 1.00 87.75 192 ILE A N 1
ATOM 1491 C CA . ILE A 1 192 ? 19.154 -4.954 -16.121 1.00 87.75 192 ILE A CA 1
ATOM 1492 C C . ILE A 1 192 ? 19.297 -6.302 -15.406 1.00 87.75 192 ILE A C 1
ATOM 1494 O O . ILE A 1 192 ? 18.585 -6.559 -14.436 1.00 87.75 192 ILE A O 1
ATOM 1498 N N . GLY A 1 193 ? 20.256 -7.138 -15.816 1.00 86.19 193 GLY A N 1
ATOM 1499 C CA . GLY A 1 193 ? 20.569 -8.396 -15.139 1.00 86.19 193 GLY A CA 1
ATOM 1500 C C . GLY A 1 193 ? 20.942 -8.222 -13.661 1.00 86.19 193 GLY A C 1
ATOM 1501 O O . GLY A 1 193 ? 20.492 -8.999 -12.817 1.00 86.19 193 GLY A O 1
ATOM 1502 N N . ASN A 1 194 ? 21.712 -7.187 -13.316 1.00 83.31 194 ASN A N 1
ATOM 1503 C CA . ASN A 1 194 ? 22.053 -6.890 -11.924 1.00 83.31 194 ASN A CA 1
ATOM 1504 C C . ASN A 1 194 ? 20.902 -6.217 -11.161 1.00 83.31 194 ASN A C 1
ATOM 1506 O O . ASN A 1 194 ? 20.710 -6.513 -9.977 1.00 83.31 194 ASN A O 1
ATOM 1510 N N . MET A 1 195 ? 20.074 -5.400 -11.822 1.00 84.44 195 MET A N 1
ATOM 1511 C CA . MET A 1 195 ? 18.831 -4.888 -11.231 1.00 84.44 195 MET A CA 1
ATOM 1512 C C . MET A 1 195 ? 17.873 -6.028 -10.864 1.00 84.44 195 MET A C 1
ATOM 1514 O O . MET A 1 195 ? 17.339 -6.035 -9.757 1.00 84.44 195 MET A O 1
ATOM 1518 N N . ILE A 1 196 ? 17.706 -7.017 -11.750 1.00 85.50 196 ILE A N 1
ATOM 1519 C CA . ILE A 1 196 ? 16.895 -8.221 -11.510 1.00 85.50 196 ILE A CA 1
ATOM 1520 C C . ILE A 1 196 ? 17.381 -8.951 -10.257 1.00 85.50 196 ILE A C 1
ATOM 1522 O O . ILE A 1 196 ? 16.607 -9.124 -9.319 1.00 85.50 196 ILE A O 1
ATOM 1526 N N . ARG A 1 197 ? 18.678 -9.281 -10.188 1.00 83.19 197 ARG A N 1
ATOM 1527 C CA . ARG A 1 197 ? 19.270 -9.953 -9.016 1.00 83.19 197 ARG A CA 1
ATOM 1528 C C . ARG A 1 197 ? 19.076 -9.165 -7.724 1.00 83.19 197 ARG A C 1
ATOM 1530 O O . ARG A 1 197 ? 18.844 -9.755 -6.674 1.00 83.19 197 ARG A O 1
ATOM 1537 N N . SER A 1 198 ? 19.181 -7.838 -7.795 1.00 79.31 198 SER A N 1
ATOM 1538 C CA . SER A 1 198 ? 18.992 -6.967 -6.629 1.00 79.31 198 SER A CA 1
ATOM 1539 C C . SER A 1 198 ? 17.551 -7.030 -6.115 1.00 79.31 198 SER A C 1
ATOM 1541 O O . SER A 1 198 ? 17.325 -7.106 -4.910 1.00 79.31 198 SER A O 1
ATOM 1543 N N . VAL A 1 199 ? 16.572 -7.049 -7.028 1.00 79.44 199 VAL A N 1
ATOM 1544 C CA . VAL A 1 199 ? 15.151 -7.197 -6.682 1.00 79.44 199 VAL A CA 1
ATOM 1545 C C . VAL A 1 199 ? 14.863 -8.589 -6.113 1.00 79.44 199 VAL A C 1
ATOM 1547 O O . VAL A 1 199 ? 14.184 -8.681 -5.094 1.00 79.44 199 VAL A O 1
ATOM 1550 N N . GLU A 1 200 ? 15.409 -9.652 -6.713 1.00 77.62 200 GLU A N 1
ATOM 1551 C CA . GLU A 1 200 ? 15.223 -11.045 -6.268 1.00 77.62 200 GLU A CA 1
ATOM 1552 C C . GLU A 1 200 ? 15.765 -11.297 -4.859 1.00 77.62 200 GLU A C 1
ATOM 1554 O O . GLU A 1 200 ? 15.123 -11.965 -4.050 1.00 77.62 200 GLU A O 1
ATOM 1559 N N . LYS A 1 201 ? 16.946 -10.758 -4.544 1.00 73.25 201 LYS A N 1
ATOM 1560 C CA . LYS A 1 201 ? 17.577 -10.965 -3.237 1.00 73.25 201 LYS A CA 1
ATOM 1561 C C . LYS A 1 201 ? 16.963 -10.128 -2.117 1.00 73.25 201 LYS A C 1
ATOM 1563 O O . LYS A 1 201 ? 17.243 -10.402 -0.952 1.00 73.25 201 LYS A O 1
ATOM 1568 N N . ASN A 1 202 ? 16.155 -9.113 -2.448 1.00 64.50 202 ASN A N 1
ATOM 1569 C CA . ASN A 1 202 ? 15.631 -8.135 -1.488 1.00 64.50 202 ASN A CA 1
ATOM 1570 C C . ASN A 1 202 ? 16.736 -7.540 -0.585 1.00 64.50 202 ASN A C 1
ATOM 1572 O O . ASN A 1 202 ? 16.501 -7.179 0.572 1.00 64.50 202 ASN A O 1
ATOM 1576 N N . GLU A 1 203 ? 17.964 -7.481 -1.105 1.00 59.62 203 GLU A N 1
ATOM 1577 C CA . GLU A 1 203 ? 19.066 -6.767 -0.473 1.00 59.62 203 GLU A CA 1
ATOM 1578 C C . GLU A 1 203 ? 18.732 -5.264 -0.528 1.00 59.62 203 GLU A C 1
ATOM 1580 O O . GLU A 1 203 ? 17.901 -4.841 -1.333 1.00 59.62 203 GLU A O 1
ATOM 1585 N N . GLY A 1 204 ? 19.275 -4.469 0.402 1.00 57.22 204 GLY A N 1
ATOM 1586 C CA . GLY A 1 204 ? 18.963 -3.037 0.534 1.00 57.22 204 GLY A CA 1
ATOM 1587 C C . GLY A 1 204 ? 19.279 -2.212 -0.725 1.00 57.22 204 GLY A C 1
ATOM 1588 O O . GLY A 1 204 ? 19.429 -2.744 -1.815 1.00 57.22 204 GLY A O 1
ATOM 1589 N N . GLU A 1 205 ? 19.386 -0.886 -0.598 1.00 56.22 205 GLU A N 1
ATOM 1590 C CA . GLU A 1 205 ? 19.716 -0.030 -1.753 1.00 56.22 205 GLU A CA 1
ATOM 1591 C C . GLU A 1 205 ? 20.875 -0.607 -2.590 1.00 56.22 205 GLU A C 1
ATOM 1593 O O . GLU A 1 205 ? 21.976 -0.778 -2.048 1.00 56.22 205 GLU A O 1
ATOM 1598 N N . PRO A 1 206 ? 20.637 -0.920 -3.880 1.00 58.78 206 PRO A N 1
ATOM 1599 C CA . PRO A 1 206 ? 21.656 -1.485 -4.749 1.00 58.78 206 PRO A CA 1
ATOM 1600 C C . PRO A 1 206 ? 22.896 -0.593 -4.802 1.00 58.78 206 PRO A C 1
ATOM 1602 O O . PRO A 1 206 ? 22.792 0.629 -4.700 1.00 58.78 206 PRO A O 1
ATOM 1605 N N . ALA A 1 207 ? 24.074 -1.180 -5.021 1.00 53.84 207 ALA A N 1
ATOM 1606 C CA . ALA A 1 207 ? 25.338 -0.437 -5.028 1.00 53.84 207 ALA A CA 1
ATOM 1607 C C . ALA A 1 207 ? 25.344 0.754 -6.011 1.00 53.84 207 ALA A C 1
ATOM 1609 O O . ALA A 1 207 ? 25.944 1.780 -5.722 1.00 53.84 207 ALA A O 1
ATOM 1610 N N . TRP A 1 208 ? 24.610 0.677 -7.125 1.00 57.81 208 TRP A N 1
ATOM 1611 C CA . TRP A 1 208 ? 24.466 1.778 -8.086 1.00 57.81 208 TRP A CA 1
ATOM 1612 C C . TRP A 1 208 ? 23.567 2.932 -7.613 1.00 57.81 208 TRP A C 1
ATOM 1614 O O . TRP A 1 208 ? 23.657 4.031 -8.152 1.00 57.81 208 TRP A O 1
ATOM 1624 N N . CYS A 1 209 ? 22.734 2.727 -6.588 1.00 53.28 209 CYS A N 1
ATOM 1625 C CA . CYS A 1 209 ? 22.031 3.802 -5.879 1.00 53.28 209 CYS A CA 1
ATOM 1626 C C . CYS A 1 209 ? 22.928 4.500 -4.842 1.00 53.28 209 CYS A C 1
ATOM 1628 O O . CYS A 1 209 ? 22.521 5.502 -4.259 1.00 53.28 209 CYS A O 1
ATOM 1630 N N . ARG A 1 210 ? 24.147 3.990 -4.617 1.00 59.38 210 ARG A N 1
ATOM 1631 C CA . ARG A 1 210 ? 25.143 4.536 -3.692 1.00 59.38 210 ARG A CA 1
ATOM 1632 C C . ARG A 1 210 ? 26.377 4.967 -4.487 1.00 59.38 210 ARG A C 1
ATOM 1634 O O . ARG A 1 210 ? 27.320 4.190 -4.601 1.00 59.38 210 ARG A O 1
ATOM 1641 N N . PRO A 1 211 ? 26.432 6.212 -4.994 1.00 53.78 211 PRO A N 1
ATOM 1642 C CA . PRO A 1 211 ? 27.533 6.681 -5.845 1.00 53.78 211 PRO A CA 1
ATOM 1643 C C . PRO A 1 211 ? 28.925 6.541 -5.207 1.00 53.78 211 PRO A C 1
ATOM 1645 O O . PRO A 1 211 ? 29.931 6.509 -5.907 1.00 53.78 211 PRO A O 1
ATOM 1648 N N . LEU A 1 212 ? 28.979 6.467 -3.872 1.00 55.72 212 LEU A N 1
ATOM 1649 C CA . LEU A 1 212 ? 30.200 6.330 -3.077 1.00 55.72 212 LEU A CA 1
ATOM 1650 C C . LEU A 1 212 ? 30.531 4.875 -2.692 1.00 55.72 212 LEU A C 1
ATOM 1652 O O . LEU A 1 212 ? 31.600 4.620 -2.139 1.00 55.72 212 LEU A O 1
ATOM 1656 N N . ALA A 1 213 ? 29.646 3.911 -2.968 1.00 52.91 213 ALA A N 1
ATOM 1657 C CA . ALA A 1 213 ? 29.892 2.504 -2.680 1.00 52.91 213 ALA A CA 1
ATOM 1658 C C . ALA A 1 213 ? 30.684 1.864 -3.826 1.00 52.91 213 ALA A C 1
ATOM 1660 O O . ALA A 1 213 ? 30.210 1.730 -4.952 1.00 52.91 213 ALA A O 1
ATOM 1661 N N . SER A 1 214 ? 31.907 1.425 -3.533 1.00 51.12 214 SER A N 1
ATOM 1662 C CA . SER A 1 214 ? 32.657 0.575 -4.456 1.00 51.12 214 SER A CA 1
ATOM 1663 C C . SER A 1 214 ? 31.981 -0.792 -4.559 1.00 51.12 214 SER A C 1
ATOM 1665 O O . SER A 1 214 ? 31.693 -1.411 -3.536 1.00 51.12 214 SER A O 1
ATOM 1667 N N . VAL A 1 215 ? 31.804 -1.302 -5.783 1.00 50.81 215 VAL A N 1
ATOM 1668 C CA . VAL A 1 215 ? 31.279 -2.655 -6.073 1.00 50.81 215 VAL A CA 1
ATOM 1669 C C . VAL A 1 215 ? 32.055 -3.744 -5.316 1.00 50.81 215 VAL A C 1
ATOM 1671 O O . VAL A 1 215 ? 31.499 -4.776 -4.966 1.00 50.81 215 VAL A O 1
ATOM 1674 N N . LYS A 1 216 ? 33.333 -3.495 -4.994 1.00 46.97 216 LYS A N 1
ATOM 1675 C CA . LYS A 1 216 ? 34.188 -4.413 -4.221 1.00 46.97 216 LYS A CA 1
ATOM 1676 C C . LYS A 1 216 ? 34.010 -4.320 -2.695 1.00 46.97 216 LYS A C 1
ATOM 1678 O O . LYS A 1 216 ? 34.548 -5.162 -1.990 1.00 46.97 216 LYS A O 1
ATOM 1683 N N . ASN A 1 217 ? 33.297 -3.312 -2.187 1.00 53.47 217 ASN A N 1
ATOM 1684 C CA . ASN A 1 217 ? 33.072 -3.044 -0.758 1.00 53.47 217 ASN A CA 1
ATOM 1685 C C . ASN A 1 217 ? 31.573 -2.907 -0.414 1.00 53.47 217 ASN A C 1
ATOM 1687 O O . ASN A 1 217 ? 31.239 -2.288 0.596 1.00 53.47 217 ASN A O 1
ATOM 1691 N N . SER A 1 218 ? 30.668 -3.471 -1.225 1.00 48.38 218 SER A N 1
ATOM 1692 C CA . SER A 1 218 ? 29.210 -3.346 -1.044 1.00 48.38 218 SER A CA 1
ATOM 1693 C C . SER A 1 218 ? 28.706 -3.790 0.336 1.00 48.38 218 SER A C 1
ATOM 1695 O O . SER A 1 218 ? 27.677 -3.298 0.795 1.00 48.38 218 SER A O 1
ATOM 1697 N N . ASP A 1 219 ? 29.454 -4.670 1.007 1.00 50.56 219 ASP A N 1
ATOM 1698 C CA . ASP A 1 219 ? 29.042 -5.337 2.246 1.00 50.56 219 ASP A CA 1
ATOM 1699 C C . ASP A 1 219 ? 29.596 -4.673 3.522 1.00 50.56 219 ASP A C 1
ATOM 1701 O O . ASP A 1 219 ? 29.261 -5.090 4.635 1.00 50.56 219 ASP A O 1
ATOM 1705 N N . ARG A 1 220 ? 30.437 -3.631 3.409 1.00 45.19 220 ARG A N 1
ATOM 1706 C CA . ARG A 1 220 ? 30.928 -2.891 4.586 1.00 45.19 220 ARG A CA 1
ATOM 1707 C C . ARG A 1 220 ? 29.830 -1.960 5.099 1.00 45.19 220 ARG A C 1
ATOM 1709 O O . ARG A 1 220 ? 29.497 -0.975 4.453 1.00 45.19 220 ARG A O 1
ATOM 1716 N N . LYS A 1 221 ? 29.305 -2.263 6.290 1.00 45.38 221 LYS A N 1
ATOM 1717 C CA . LYS A 1 221 ? 28.299 -1.452 7.003 1.00 45.38 221 LYS A CA 1
ATOM 1718 C C . LYS A 1 221 ? 28.860 -0.188 7.677 1.00 45.38 221 LYS A C 1
ATOM 1720 O O . LYS A 1 221 ? 28.092 0.529 8.306 1.00 45.38 221 LYS A O 1
ATOM 1725 N N . ASP A 1 222 ? 30.152 0.092 7.518 1.00 41.78 222 ASP A N 1
ATOM 1726 C CA . ASP A 1 222 ? 30.854 1.147 8.251 1.00 41.78 222 ASP A CA 1
ATOM 1727 C C . ASP A 1 222 ? 31.396 2.229 7.302 1.00 41.78 222 ASP A C 1
ATOM 1729 O O . ASP A 1 222 ? 32.601 2.249 7.040 1.00 41.78 222 ASP A O 1
ATOM 1733 N N . ILE A 1 223 ? 30.517 3.092 6.773 1.00 39.22 223 ILE A N 1
ATOM 1734 C CA . ILE A 1 223 ? 30.796 4.498 6.398 1.00 39.22 223 ILE A CA 1
ATOM 1735 C C . ILE A 1 223 ? 29.517 5.307 6.617 1.00 39.22 223 ILE A C 1
ATOM 1737 O O . ILE A 1 223 ? 28.462 4.864 6.108 1.00 39.22 223 ILE A O 1
#

Sequence (223 aa):
MEVYHIPDDELVVDAISVVLLKSKSVESQRELTELVNLELNRNTDVPYKVSEYRVRKLTIDRGLAALEIDYRRSYSGLPETCPVCGRGLESITNSTLEGGTAVIMKKCDHCGYKASARESIPSKYTFNIKARRVSELQDMKLDRLNRAKVHIGMACDIIESLIDGHVLAHDARSTVSKLREIADGKDDPGSIGNMIRSVEKNEGEPAWCRPLASVKNSDRKDI